Protein AF-A0A6P0PFB3-F1 (afdb_monomer_lite)

Radius of gyration: 18.63 Å; chains: 1; bounding box: 61×50×38 Å

Sequence (249 aa):
MTDSFIELNGMSADCFQLISQGGCFFIGASVTAQKNGWTDKLVELISEKLKSSFAVGKKAMGGVGLTFGVTNWPNIDLPVGGVVFIEFSSGDLNLGLTPLDRLETLLESLIIDILSQKNFPIIVHNWRSDFRNEKGDIVRNIYNAVASKFHVPIIRNDIFVESEIAQDANIDKTWFRDICHTTSEGAFAYAKHIFDAMCVISSQKNTGVINVKKADKILGEVEPLFHLDKYFNFDNYVSNTYTYPNTGQ

Foldseek 3Di:
DLVVQKDQLPAFALQLVLCQQFNEEEEEEDQQVDDLFLLVLLLVVSCVVNVDDGDYYYHYYYLAALVSVLVCVVVDPTGARHEYEYYRLVNVLPPPRDPLVCLLVSLLNNVLVCVVSVYAYEYEYFAFQVCPDCNSVSNVVSVVVSCSVVSHMYGHNRVVQVVVCVVPVCCCVQQDPDGGHGDSVVRNVSSVSVNVNSVVSSVCCVPDPPPSVVSVVVVVVPDPPPPPVVVDPVVPPDDPPDDDPPPDD

pLDDT: mean 80.13, std 22.6, range [29.67, 98.56]

Structure (mmCIF, N/CA/C/O backbone):
data_AF-A0A6P0PFB3-F1
#
_entry.id   AF-A0A6P0PFB3-F1
#
loop_
_atom_site.group_PDB
_atom_site.id
_atom_site.type_symbol
_atom_site.label_atom_id
_atom_site.label_alt_id
_atom_site.label_comp_id
_atom_site.label_asym_id
_atom_site.label_entity_id
_atom_site.label_seq_id
_atom_site.pdbx_PDB_ins_code
_atom_site.Cartn_x
_atom_site.Cartn_y
_atom_site.Cartn_z
_atom_site.occupancy
_atom_site.B_iso_or_equiv
_atom_site.auth_seq_id
_atom_site.auth_comp_id
_atom_site.auth_asym_id
_atom_site.auth_atom_id
_atom_site.pdbx_PDB_model_num
ATOM 1 N N . MET A 1 1 ? -9.198 13.919 -10.590 1.00 42.94 1 MET A N 1
ATOM 2 C CA . MET A 1 1 ? -8.782 12.666 -11.261 1.00 42.94 1 MET A CA 1
ATOM 3 C C . MET A 1 1 ? -8.098 11.740 -10.251 1.00 42.94 1 MET A C 1
ATOM 5 O O . MET A 1 1 ? -6.978 11.320 -10.473 1.00 42.94 1 MET A O 1
ATOM 9 N N . THR A 1 2 ? -8.738 11.446 -9.117 1.00 45.06 2 THR A N 1
ATOM 10 C CA . THR A 1 2 ? -8.158 10.623 -8.030 1.00 45.06 2 THR A CA 1
ATOM 11 C C . THR A 1 2 ? -8.738 9.209 -7.975 1.00 45.06 2 THR A C 1
ATOM 13 O O . THR A 1 2 ? -8.170 8.340 -7.326 1.00 45.06 2 THR A O 1
ATOM 16 N N . ASP A 1 3 ? -9.844 8.962 -8.679 1.00 45.62 3 ASP A N 1
ATOM 17 C CA . ASP A 1 3 ? -10.627 7.733 -8.518 1.00 45.62 3 ASP A CA 1
ATOM 18 C C . ASP A 1 3 ? -10.018 6.520 -9.248 1.00 45.62 3 ASP A C 1
ATOM 20 O O . ASP A 1 3 ? -10.390 5.389 -8.965 1.00 45.62 3 ASP A O 1
ATOM 24 N N . SER A 1 4 ? -9.053 6.722 -10.155 1.00 57.59 4 SER A N 1
ATOM 25 C CA . SER A 1 4 ? -8.419 5.644 -10.935 1.00 57.59 4 SER A CA 1
ATOM 26 C C . SER A 1 4 ? -7.305 4.886 -10.204 1.00 57.59 4 SER A C 1
ATOM 28 O O . SER A 1 4 ? -6.792 3.910 -10.743 1.00 57.59 4 SER A O 1
ATOM 30 N N . PHE A 1 5 ? -6.903 5.326 -9.009 1.00 69.50 5 PHE A N 1
ATOM 31 C CA . PHE A 1 5 ? -5.775 4.746 -8.262 1.00 69.50 5 PHE A CA 1
ATOM 32 C C . PHE A 1 5 ? -6.205 3.997 -6.993 1.00 69.50 5 PHE A C 1
ATOM 34 O O . PHE A 1 5 ? -5.363 3.562 -6.201 1.00 69.50 5 PHE A O 1
ATOM 41 N N . ILE A 1 6 ? -7.517 3.865 -6.785 1.00 67.12 6 ILE A N 1
ATOM 42 C CA . ILE A 1 6 ? -8.113 3.247 -5.604 1.00 67.12 6 ILE A CA 1
ATOM 43 C C . ILE A 1 6 ? -9.161 2.246 -6.073 1.00 67.12 6 ILE A C 1
ATOM 45 O O . ILE A 1 6 ? -10.140 2.616 -6.716 1.00 67.12 6 ILE A O 1
ATOM 49 N N . GLU A 1 7 ? -8.991 0.983 -5.704 1.00 71.12 7 GLU A N 1
ATOM 50 C CA . GLU A 1 7 ? -9.987 -0.052 -5.974 1.00 71.12 7 GLU A CA 1
ATOM 51 C C . GLU A 1 7 ? -10.817 -0.258 -4.707 1.00 71.12 7 GLU A C 1
ATOM 53 O O . GLU A 1 7 ? -10.411 -0.936 -3.761 1.00 71.12 7 GLU A O 1
ATOM 58 N N . LEU A 1 8 ? -11.982 0.391 -4.660 1.00 66.25 8 LEU A N 1
ATOM 59 C CA . LEU A 1 8 ? -12.941 0.267 -3.566 1.00 66.25 8 LEU A CA 1
ATOM 60 C C . LEU A 1 8 ? -13.736 -1.029 -3.748 1.00 66.25 8 LEU A C 1
ATOM 62 O O . LEU A 1 8 ? -14.853 -1.018 -4.256 1.00 66.25 8 LEU A O 1
ATOM 66 N N . ASN A 1 9 ? -13.174 -2.161 -3.330 1.00 65.44 9 ASN A N 1
ATOM 67 C CA . ASN A 1 9 ? -13.798 -3.478 -3.499 1.00 65.44 9 ASN A CA 1
ATOM 68 C C . ASN A 1 9 ? -15.077 -3.700 -2.658 1.00 65.44 9 ASN A C 1
ATOM 70 O O . ASN A 1 9 ? -15.531 -4.829 -2.543 1.00 65.44 9 ASN A O 1
ATOM 74 N N . GLY A 1 10 ? -15.706 -2.661 -2.097 1.00 56.62 10 GLY A N 1
ATOM 75 C CA . GLY A 1 10 ? -17.008 -2.728 -1.418 1.00 56.62 10 GLY A CA 1
ATOM 76 C C . GLY A 1 10 ? -16.967 -2.617 0.110 1.00 56.62 10 GLY A C 1
ATOM 77 O O . GLY A 1 10 ? -18.017 -2.423 0.722 1.00 56.62 10 GLY A O 1
ATOM 78 N N . MET A 1 11 ? -15.791 -2.690 0.742 1.00 66.94 11 MET A N 1
ATOM 79 C CA . MET A 1 11 ? -15.609 -2.388 2.166 1.00 66.94 11 MET A CA 1
ATOM 80 C C . MET A 1 11 ? -15.124 -0.938 2.329 1.00 66.94 11 MET A C 1
ATOM 82 O O . MET A 1 11 ? -14.125 -0.540 1.734 1.00 66.94 11 MET A O 1
ATOM 86 N N . SER A 1 12 ? -15.817 -0.136 3.141 1.00 67.25 12 SER A N 1
ATOM 87 C CA . SER A 1 12 ? -15.493 1.285 3.350 1.00 67.25 12 SER A CA 1
ATOM 88 C C . SER A 1 12 ? -15.587 1.675 4.821 1.00 67.25 12 SER A C 1
ATOM 90 O O . SER A 1 12 ? -16.686 1.860 5.345 1.00 67.25 12 SER A O 1
ATOM 92 N N . ALA A 1 13 ? -14.461 1.799 5.514 1.00 78.56 13 ALA A N 1
ATOM 93 C CA . ALA A 1 13 ? -14.439 2.234 6.905 1.00 78.56 13 ALA A CA 1
ATOM 94 C C . ALA A 1 13 ? -13.982 3.688 7.024 1.00 78.56 13 ALA A C 1
ATOM 96 O O . ALA A 1 13 ? -13.258 4.195 6.173 1.00 78.56 13 ALA A O 1
ATOM 97 N N . ASP A 1 14 ? -14.374 4.349 8.116 1.00 87.56 14 ASP A N 1
ATOM 98 C CA . ASP A 1 14 ? -13.719 5.599 8.499 1.00 87.56 14 ASP A CA 1
ATOM 99 C C . ASP A 1 14 ? -12.339 5.243 9.053 1.00 87.56 14 ASP A C 1
ATOM 101 O O . ASP A 1 14 ? -12.198 4.889 10.228 1.00 87.56 14 ASP A O 1
ATOM 105 N N . CYS A 1 15 ? -11.337 5.273 8.175 1.00 91.38 15 CYS A N 1
ATOM 106 C CA . CYS A 1 15 ? -9.974 4.881 8.503 1.00 91.38 15 CYS A CA 1
ATOM 107 C C . CYS A 1 15 ? -9.436 5.701 9.677 1.00 91.38 15 CYS A C 1
ATOM 109 O O . CYS A 1 15 ? -8.728 5.171 10.524 1.00 91.38 15 CYS A O 1
ATOM 111 N 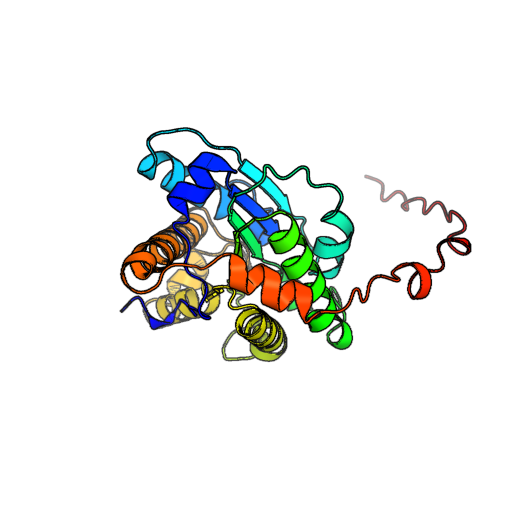N . PHE A 1 16 ? -9.787 6.985 9.756 1.00 93.56 16 PHE A N 1
ATOM 112 C CA . PHE A 1 16 ? -9.287 7.884 10.792 1.00 93.56 16 PHE A CA 1
ATOM 113 C C . PHE A 1 16 ? -9.931 7.599 12.147 1.00 93.56 16 PHE A C 1
ATOM 115 O O . PHE A 1 16 ? -9.235 7.605 13.163 1.00 93.56 16 PHE A O 1
ATOM 122 N N . GLN A 1 17 ? -11.226 7.270 12.164 1.00 91.81 17 GLN A N 1
ATOM 123 C CA . GLN A 1 17 ? -11.892 6.788 13.372 1.00 91.81 17 GLN A CA 1
ATOM 124 C C . GLN A 1 17 ? -11.263 5.479 13.865 1.00 91.81 17 GLN A C 1
ATOM 126 O O . GLN A 1 17 ? -10.922 5.387 15.043 1.00 91.81 17 GLN A O 1
ATOM 131 N N . LEU A 1 18 ? -11.062 4.497 12.983 1.00 92.00 18 LEU A N 1
ATOM 132 C CA . LEU A 1 18 ? -10.426 3.225 13.347 1.00 92.00 18 LEU A CA 1
ATOM 133 C C . LEU A 1 18 ? -9.004 3.438 13.875 1.00 92.00 18 LEU A C 1
ATOM 135 O O . LEU A 1 18 ? -8.651 2.935 14.937 1.00 92.00 18 LEU A O 1
ATOM 139 N N . ILE A 1 19 ? -8.202 4.266 13.204 1.00 93.81 19 ILE A N 1
ATOM 140 C CA . ILE A 1 19 ? -6.837 4.567 13.652 1.00 93.81 19 ILE A CA 1
ATOM 141 C C . ILE A 1 19 ? -6.829 5.249 15.021 1.00 93.81 19 ILE A C 1
ATOM 143 O O . ILE A 1 19 ? -5.991 4.919 15.857 1.00 93.81 19 ILE A O 1
ATOM 147 N N . SER A 1 20 ? -7.773 6.153 15.293 1.00 90.94 20 SER A N 1
ATOM 148 C CA . SER A 1 20 ? -7.881 6.786 16.614 1.00 90.94 20 SER A CA 1
ATOM 149 C C . SER A 1 20 ? -8.212 5.797 17.742 1.00 90.94 20 SER A C 1
ATOM 151 O O . SER A 1 20 ? -7.879 6.060 18.894 1.00 90.94 20 SER A O 1
ATOM 153 N N . GLN A 1 21 ? -8.848 4.664 17.420 1.00 89.06 21 GLN A N 1
ATOM 154 C CA . GLN A 1 21 ? -9.304 3.662 18.386 1.00 89.06 21 GLN A CA 1
ATOM 155 C C . GLN A 1 21 ? -8.298 2.520 18.554 1.00 89.06 21 GLN A C 1
ATOM 157 O O . GLN A 1 21 ? -7.909 2.209 19.678 1.00 89.06 21 GLN A O 1
ATOM 162 N N . GLY A 1 22 ? -7.891 1.899 17.446 1.00 88.81 22 GLY A N 1
ATOM 163 C CA . GLY A 1 22 ? -7.031 0.716 17.439 1.00 88.81 22 GLY A CA 1
ATOM 164 C C . GLY A 1 22 ? -5.611 0.962 16.935 1.00 88.81 22 GLY A C 1
ATOM 165 O O . GLY A 1 22 ? -4.732 0.153 17.200 1.00 88.81 22 GLY A O 1
ATOM 166 N N . GLY A 1 23 ? -5.344 2.081 16.258 1.00 93.94 23 GLY A N 1
ATOM 167 C CA . GLY A 1 23 ? -4.023 2.406 15.714 1.00 93.94 23 GLY A CA 1
ATOM 168 C C . GLY A 1 23 ? -3.838 2.088 14.228 1.00 93.94 23 GLY A C 1
ATOM 169 O O . GLY A 1 23 ? -4.775 1.736 13.508 1.00 93.94 23 GLY A O 1
ATOM 170 N N . CYS A 1 24 ? -2.602 2.265 13.767 1.00 95.44 24 CYS A N 1
ATOM 171 C CA . CYS A 1 24 ? -2.177 2.135 12.377 1.00 95.44 24 CYS A CA 1
ATOM 172 C C . CYS A 1 24 ? -0.989 1.173 12.276 1.00 95.44 24 CYS A C 1
ATOM 174 O O . CYS A 1 24 ? 0.062 1.399 12.886 1.00 95.44 24 CYS A O 1
ATOM 176 N N . PHE A 1 25 ? -1.150 0.104 11.502 1.00 95.25 25 PHE A N 1
ATOM 177 C CA . PHE A 1 25 ? -0.190 -0.991 11.440 1.00 95.25 25 PHE A CA 1
ATOM 178 C C . PHE A 1 25 ? 0.280 -1.243 10.022 1.00 95.25 25 PHE A C 1
ATOM 180 O O . PHE A 1 25 ? -0.506 -1.215 9.082 1.00 95.25 25 PHE A O 1
ATOM 187 N N . PHE A 1 26 ? 1.567 -1.527 9.880 1.00 95.62 26 PHE A N 1
ATOM 188 C CA . PHE A 1 26 ? 2.210 -1.760 8.596 1.00 95.62 26 PHE A CA 1
ATOM 189 C C . PHE A 1 26 ? 2.858 -3.134 8.588 1.00 95.62 26 PHE A C 1
ATOM 191 O O . PHE A 1 26 ? 3.712 -3.418 9.435 1.00 95.62 26 PHE A O 1
ATOM 198 N N . ILE A 1 27 ? 2.501 -3.957 7.610 1.00 95.31 27 ILE A N 1
ATOM 199 C CA . ILE A 1 27 ? 3.181 -5.215 7.314 1.00 95.31 27 ILE A CA 1
ATOM 200 C C . ILE A 1 27 ? 3.664 -5.192 5.869 1.00 95.31 27 ILE A C 1
ATOM 202 O O . ILE A 1 27 ? 2.910 -4.838 4.963 1.00 95.31 27 ILE A O 1
ATOM 206 N N . GLY A 1 28 ? 4.932 -5.525 5.643 1.00 95.75 28 GLY A N 1
ATOM 207 C CA . GLY A 1 28 ? 5.450 -5.464 4.283 1.00 95.75 28 GLY A CA 1
ATOM 208 C C . GLY A 1 28 ? 6.923 -5.783 4.085 1.00 95.75 28 GLY A C 1
ATOM 209 O O . GLY A 1 28 ? 7.619 -6.249 4.989 1.00 95.75 28 GLY A O 1
ATOM 210 N N . ALA A 1 29 ? 7.386 -5.523 2.867 1.00 94.81 29 ALA A N 1
ATOM 211 C CA . ALA A 1 29 ? 8.753 -5.774 2.424 1.00 94.81 29 ALA A CA 1
ATOM 212 C C . ALA A 1 29 ? 9.690 -4.571 2.690 1.00 94.81 29 ALA A C 1
ATOM 214 O O . ALA A 1 29 ? 9.467 -3.755 3.591 1.00 94.81 29 ALA A O 1
ATOM 215 N N . SER A 1 30 ? 10.768 -4.448 1.909 1.00 94.50 30 SER A N 1
ATOM 216 C CA . SER A 1 30 ? 11.846 -3.475 2.134 1.00 94.50 30 SER A CA 1
ATOM 217 C C . SER A 1 30 ? 11.395 -2.013 2.047 1.00 94.50 30 SER A C 1
ATOM 219 O O . SER A 1 30 ? 11.843 -1.192 2.848 1.00 94.50 30 SER A O 1
ATOM 221 N N . VAL A 1 31 ? 10.488 -1.687 1.121 1.00 95.94 31 VAL A N 1
ATOM 222 C CA . VAL A 1 31 ? 9.962 -0.323 0.936 1.00 95.94 31 VAL A CA 1
ATOM 223 C C . VAL A 1 31 ? 9.148 0.110 2.157 1.00 95.94 31 VAL A C 1
ATOM 225 O O . VAL A 1 31 ? 9.259 1.246 2.614 1.00 95.94 31 VAL A O 1
ATOM 228 N N . THR A 1 32 ? 8.391 -0.814 2.746 1.00 97.00 32 THR A N 1
ATOM 229 C CA . THR A 1 32 ? 7.671 -0.600 4.009 1.00 97.00 32 THR A CA 1
ATOM 230 C C . THR A 1 32 ? 8.621 -0.542 5.210 1.00 97.00 32 THR A C 1
ATOM 232 O O . THR A 1 32 ? 8.430 0.267 6.114 1.00 97.00 32 THR A O 1
ATOM 235 N N . ALA A 1 33 ? 9.689 -1.346 5.224 1.00 96.00 33 ALA A N 1
ATOM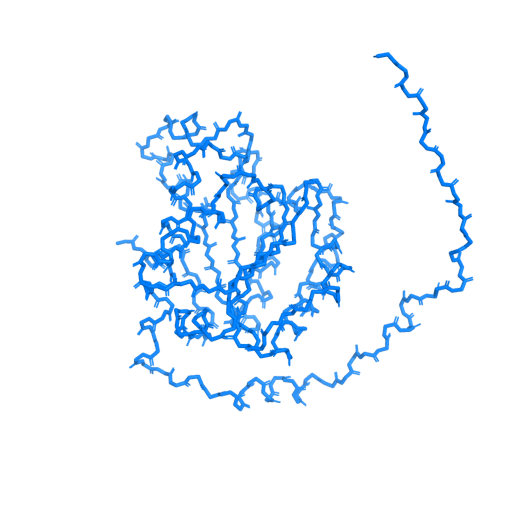 236 C CA . ALA A 1 33 ? 10.690 -1.358 6.297 1.00 96.00 33 ALA A CA 1
ATOM 237 C C . ALA A 1 33 ? 11.586 -0.107 6.330 1.00 96.00 33 ALA A C 1
ATOM 239 O O . ALA A 1 33 ? 12.269 0.143 7.327 1.00 96.00 33 ALA A O 1
ATOM 240 N N . GLN A 1 34 ? 11.609 0.674 5.249 1.00 96.06 34 GLN A N 1
ATOM 241 C CA . GLN A 1 34 ? 12.507 1.806 5.087 1.00 96.06 34 GLN A CA 1
ATOM 242 C C . GLN A 1 34 ? 12.351 2.841 6.214 1.00 96.06 34 GLN A C 1
ATOM 244 O O . GLN A 1 34 ? 11.263 3.348 6.490 1.00 96.06 34 GLN A O 1
ATOM 249 N N . LYS A 1 35 ? 13.476 3.201 6.844 1.00 94.38 35 LYS A N 1
ATOM 250 C CA . LYS A 1 35 ? 13.547 4.322 7.789 1.00 94.38 35 LYS A CA 1
ATOM 251 C C . LYS A 1 35 ? 13.333 5.640 7.049 1.00 94.38 35 LYS A C 1
ATOM 253 O O . LYS A 1 35 ? 13.962 5.861 6.014 1.00 94.38 35 LYS A O 1
ATOM 258 N N . ASN A 1 36 ? 12.505 6.520 7.607 1.00 94.50 36 ASN A N 1
ATOM 259 C CA . ASN A 1 36 ? 12.049 7.754 6.965 1.00 94.50 36 ASN A CA 1
ATOM 260 C C . ASN A 1 36 ? 11.373 7.480 5.606 1.00 94.50 36 ASN A C 1
ATOM 262 O O . ASN A 1 36 ? 11.475 8.286 4.683 1.00 94.50 36 ASN A O 1
ATOM 266 N N . GLY A 1 37 ? 10.748 6.306 5.469 1.00 97.50 37 GLY A N 1
ATOM 267 C CA . GLY A 1 37 ? 9.984 5.907 4.291 1.00 97.50 37 GLY A CA 1
ATOM 268 C C . GLY A 1 37 ? 8.547 6.426 4.326 1.00 97.50 37 GLY A C 1
ATOM 269 O O . GLY A 1 37 ? 8.160 7.210 5.197 1.00 97.50 37 GLY A O 1
ATOM 270 N N . TRP A 1 38 ? 7.733 5.953 3.383 1.00 98.25 38 TRP A N 1
ATOM 271 C CA . TRP A 1 38 ? 6.338 6.379 3.244 1.00 98.25 38 TRP A CA 1
ATOM 272 C C . TRP A 1 38 ? 5.497 6.103 4.498 1.00 98.25 38 TRP A C 1
ATOM 274 O O . TRP A 1 38 ? 4.618 6.895 4.815 1.00 98.25 38 TRP A O 1
ATOM 284 N N . THR A 1 39 ? 5.778 5.030 5.251 1.00 98.06 39 THR A N 1
ATOM 285 C CA . THR A 1 39 ? 5.040 4.713 6.487 1.00 98.06 39 THR A CA 1
ATOM 286 C C . THR A 1 39 ? 5.185 5.821 7.521 1.00 98.06 39 THR A C 1
ATOM 288 O O . THR A 1 39 ? 4.216 6.210 8.164 1.00 98.06 39 THR A O 1
ATOM 291 N N . ASP A 1 40 ? 6.399 6.357 7.656 1.00 97.94 40 ASP A N 1
ATOM 292 C CA . ASP A 1 40 ? 6.720 7.365 8.662 1.00 97.94 40 ASP A CA 1
ATOM 293 C C . ASP A 1 40 ? 6.079 8.707 8.260 1.00 97.94 40 ASP A C 1
ATOM 295 O O . ASP A 1 40 ? 5.453 9.376 9.079 1.00 97.94 40 ASP A O 1
ATOM 299 N N . LYS A 1 41 ? 6.118 9.039 6.961 1.00 98.44 41 LYS A N 1
ATOM 300 C CA . LYS A 1 41 ? 5.432 10.213 6.394 1.00 98.44 41 LYS A CA 1
ATOM 301 C C . LYS A 1 41 ? 3.914 10.119 6.464 1.00 98.44 41 LYS A C 1
ATOM 303 O O . LYS A 1 41 ? 3.250 11.119 6.722 1.00 98.44 41 LYS A O 1
ATOM 308 N N . LEU A 1 42 ? 3.354 8.928 6.296 1.00 98.56 42 LEU A N 1
ATOM 309 C CA . LEU A 1 42 ? 1.919 8.720 6.431 1.00 98.56 42 LEU A CA 1
ATOM 310 C C . LEU A 1 42 ? 1.471 8.911 7.882 1.00 98.56 42 LEU A C 1
ATOM 312 O O . LEU A 1 42 ? 0.455 9.558 8.124 1.00 98.56 42 LEU A O 1
ATOM 316 N N . VAL A 1 43 ? 2.243 8.405 8.848 1.00 98.12 43 VAL A N 1
ATOM 317 C CA . VAL A 1 43 ? 1.979 8.628 10.277 1.00 98.12 43 VAL A CA 1
ATOM 318 C C . VAL A 1 43 ? 1.993 10.120 10.610 1.00 98.12 43 VAL A C 1
ATOM 320 O O . VAL A 1 43 ? 1.062 10.581 11.265 1.00 98.12 43 VAL A O 1
ATOM 323 N N . GLU A 1 44 ? 2.974 10.883 10.109 1.00 97.88 44 GLU A N 1
ATOM 324 C CA . GLU A 1 44 ? 3.026 12.349 10.268 1.00 97.88 44 GLU A CA 1
ATOM 325 C C . GLU A 1 44 ? 1.724 13.014 9.771 1.00 97.88 44 GLU A C 1
ATOM 327 O O . GLU A 1 44 ? 1.082 13.754 10.522 1.00 97.88 44 GLU A O 1
ATOM 332 N N . LEU A 1 45 ? 1.281 12.689 8.548 1.00 98.19 45 LEU A N 1
ATOM 333 C CA . LEU A 1 45 ? 0.053 13.235 7.949 1.00 98.19 45 LEU A CA 1
ATOM 334 C C . LEU A 1 45 ? -1.213 12.862 8.739 1.00 98.19 45 LEU A C 1
ATOM 336 O O . LEU A 1 45 ? -2.103 13.694 8.942 1.00 98.19 45 LEU A O 1
ATOM 340 N N . ILE A 1 46 ? -1.313 11.616 9.209 1.00 97.56 46 ILE A N 1
ATOM 341 C CA . ILE A 1 46 ? -2.460 11.156 10.003 1.00 97.56 46 ILE A CA 1
ATOM 342 C C . ILE A 1 46 ? -2.481 11.850 11.366 1.00 97.56 46 ILE A C 1
ATOM 344 O O . ILE A 1 46 ? -3.539 12.319 11.788 1.00 97.56 46 ILE A O 1
ATOM 348 N N . SER A 1 47 ? -1.336 11.962 12.045 1.00 96.81 47 SER A N 1
ATOM 349 C CA . SER A 1 47 ? -1.233 12.655 13.335 1.00 96.81 47 SER A CA 1
ATOM 350 C C . SER A 1 47 ? -1.618 14.123 13.205 1.00 96.81 47 SER A C 1
ATOM 352 O O . SER A 1 47 ? -2.358 14.644 14.042 1.00 96.81 47 SER A O 1
ATOM 354 N N . GLU A 1 48 ? -1.190 14.785 12.130 1.00 97.31 48 GLU A N 1
ATOM 355 C CA . GLU A 1 48 ? -1.591 16.161 11.852 1.00 97.31 48 GLU A CA 1
ATOM 356 C C . GLU A 1 48 ? -3.104 16.284 11.634 1.00 97.31 48 GLU A C 1
ATOM 358 O O . GLU A 1 48 ? -3.710 17.238 12.132 1.00 97.31 48 GLU A O 1
ATOM 363 N N . LYS A 1 49 ? -3.727 15.334 10.928 1.00 96.06 49 LYS A N 1
ATOM 364 C CA . LYS A 1 49 ? -5.178 15.328 10.700 1.00 96.06 49 LYS A CA 1
ATOM 365 C C . LYS A 1 49 ? -5.965 15.086 11.988 1.00 96.06 49 LYS A C 1
ATOM 367 O O . LYS A 1 49 ? -6.941 15.787 12.238 1.00 96.06 49 LYS A O 1
ATOM 372 N N . LEU A 1 50 ? -5.556 14.100 12.785 1.00 94.56 50 LEU A N 1
ATOM 373 C CA . LEU A 1 50 ? -6.243 13.707 14.019 1.00 94.56 50 LEU A CA 1
ATOM 374 C C . LEU A 1 50 ? -6.012 14.691 15.170 1.00 94.56 50 LEU A C 1
ATOM 376 O O . LEU A 1 50 ? -6.795 14.712 16.116 1.00 94.56 50 LEU A O 1
ATOM 380 N N . LYS A 1 51 ? -4.944 15.500 15.103 1.00 96.00 51 LYS A N 1
ATOM 381 C CA . LYS A 1 51 ? -4.477 16.353 16.211 1.00 96.00 51 LYS A CA 1
ATOM 382 C C . LYS A 1 51 ? -4.236 15.549 17.500 1.00 96.00 51 LYS A C 1
ATOM 384 O O . LYS A 1 51 ? -4.358 16.081 18.601 1.00 96.00 51 LYS A O 1
ATOM 389 N N . SER A 1 52 ? -3.874 14.273 17.361 1.00 90.94 52 SER A N 1
ATOM 390 C CA . SER A 1 52 ? -3.597 13.351 18.462 1.00 90.94 52 SER A CA 1
ATOM 391 C C . SER A 1 52 ? -2.523 12.331 18.078 1.00 90.94 52 SER A C 1
ATOM 393 O O . SER A 1 52 ? -2.263 12.078 16.897 1.00 90.94 52 SER A O 1
ATOM 395 N N . SER A 1 53 ? -1.911 11.716 19.089 1.00 92.25 53 SER A N 1
ATOM 396 C CA . SER A 1 53 ? -1.150 10.481 18.906 1.00 92.25 53 SER A CA 1
ATOM 397 C C . SER A 1 53 ? -2.096 9.282 18.767 1.00 92.25 53 SER A C 1
ATOM 399 O O . SER A 1 53 ? -3.261 9.336 19.168 1.00 92.25 53 SER A O 1
ATOM 401 N N . PHE A 1 54 ? -1.590 8.204 18.176 1.00 93.31 54 PHE A N 1
ATOM 402 C CA . PHE A 1 54 ? -2.260 6.911 18.046 1.00 93.31 54 PHE A CA 1
ATOM 403 C C . PHE A 1 54 ? -1.209 5.798 18.073 1.00 93.31 54 PHE A C 1
ATOM 405 O O . PHE A 1 54 ? -0.015 6.059 17.901 1.00 93.31 54 PHE A O 1
ATOM 412 N N . ALA A 1 55 ? -1.637 4.559 18.319 1.00 93.44 55 ALA A N 1
ATOM 413 C CA . ALA A 1 55 ? -0.732 3.417 18.307 1.00 93.44 55 ALA A CA 1
ATOM 414 C C . ALA A 1 55 ? -0.212 3.168 16.885 1.00 93.44 55 ALA A C 1
ATOM 416 O O . ALA A 1 55 ? -0.991 3.123 15.934 1.00 93.44 55 ALA A O 1
ATOM 417 N N . VAL A 1 56 ? 1.100 2.995 16.744 1.00 93.75 56 VAL A N 1
ATOM 418 C CA . VAL A 1 56 ? 1.747 2.680 15.468 1.00 93.75 56 VAL A CA 1
ATOM 419 C C . VAL A 1 56 ? 2.537 1.396 15.630 1.00 93.75 56 VAL A C 1
ATOM 421 O O . VAL A 1 56 ? 3.358 1.288 16.540 1.00 93.75 56 VAL A O 1
ATOM 424 N N . GLY A 1 57 ? 2.330 0.438 14.731 1.00 91.50 57 GLY A N 1
ATOM 425 C CA . GLY A 1 57 ? 3.150 -0.768 14.661 1.00 91.50 57 GLY A CA 1
ATOM 426 C C . GLY A 1 57 ? 3.666 -1.012 13.251 1.00 91.50 57 GLY A C 1
ATOM 427 O O . GLY A 1 57 ? 2.981 -0.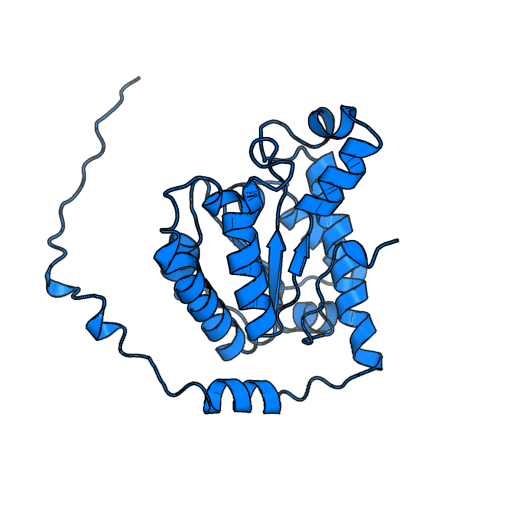765 12.264 1.00 91.50 57 GLY A O 1
ATOM 428 N N . LYS A 1 58 ? 4.901 -1.498 13.146 1.00 92.38 58 LYS A N 1
ATOM 429 C CA . LYS A 1 58 ? 5.542 -1.803 11.866 1.00 92.38 58 LYS A CA 1
ATOM 430 C C . LYS A 1 58 ? 6.258 -3.143 11.957 1.00 92.38 58 LYS A C 1
ATOM 432 O O . LYS A 1 58 ? 7.134 -3.322 12.801 1.00 92.38 58 LYS A O 1
ATOM 437 N N . LYS A 1 59 ? 5.880 -4.080 11.091 1.00 91.81 59 LYS A N 1
ATOM 438 C CA . LYS A 1 59 ? 6.474 -5.415 10.957 1.00 91.81 59 LYS A CA 1
ATOM 439 C C . LYS A 1 59 ? 6.827 -5.634 9.495 1.00 91.81 59 LYS A C 1
ATOM 441 O O . LYS A 1 59 ? 6.065 -6.198 8.718 1.00 91.81 59 LYS A O 1
ATOM 446 N N . ALA A 1 60 ? 7.991 -5.123 9.128 1.00 93.44 60 ALA A N 1
ATOM 447 C CA . ALA A 1 60 ? 8.481 -5.179 7.767 1.00 93.44 60 ALA A CA 1
ATOM 448 C C . ALA A 1 60 ? 9.975 -5.492 7.746 1.00 93.44 60 ALA A C 1
ATOM 450 O O . ALA A 1 60 ? 10.711 -5.092 8.651 1.00 93.44 60 ALA A O 1
ATOM 451 N N . MET A 1 61 ? 10.414 -6.212 6.718 1.00 93.06 61 MET A N 1
ATOM 452 C CA . MET A 1 61 ? 11.804 -6.633 6.553 1.00 93.06 61 MET A CA 1
ATOM 453 C C . MET A 1 61 ? 12.224 -6.521 5.087 1.00 93.06 61 MET A C 1
ATOM 455 O O . MET A 1 61 ? 11.404 -6.622 4.181 1.00 93.06 61 MET A O 1
ATOM 459 N N . GLY A 1 62 ? 13.510 -6.273 4.841 1.00 92.19 62 GLY A N 1
ATOM 460 C CA . GLY A 1 62 ? 14.039 -6.248 3.482 1.00 92.19 62 GLY A CA 1
ATOM 461 C C . GLY A 1 62 ? 14.210 -7.645 2.887 1.00 92.19 62 GLY A C 1
ATOM 462 O O . GLY A 1 62 ? 14.572 -8.570 3.604 1.00 92.19 62 GLY A O 1
ATOM 463 N N . GLY A 1 63 ? 13.981 -7.786 1.577 1.00 89.31 63 GLY A N 1
ATOM 464 C CA . GLY A 1 63 ? 14.222 -9.046 0.861 1.00 89.31 63 GLY A CA 1
ATOM 465 C C . GLY A 1 63 ? 13.232 -10.168 1.186 1.00 89.31 63 GLY A C 1
ATOM 466 O O . GLY A 1 63 ? 13.585 -11.335 1.063 1.00 89.31 63 GLY A O 1
ATOM 467 N N . VAL A 1 64 ? 12.011 -9.827 1.607 1.00 93.12 64 VAL A N 1
ATOM 468 C CA . VAL A 1 64 ? 10.964 -10.799 1.951 1.00 93.12 64 VAL A CA 1
ATOM 469 C C . VAL A 1 64 ? 9.708 -10.608 1.104 1.00 93.12 64 VAL A C 1
ATOM 471 O O . VAL A 1 64 ? 9.458 -9.520 0.583 1.00 93.12 64 VAL A O 1
ATOM 474 N N . GLY A 1 65 ? 8.927 -11.680 0.993 1.00 94.19 65 GLY A N 1
ATOM 475 C CA . GLY A 1 65 ? 7.610 -11.711 0.362 1.00 94.19 65 GLY A CA 1
ATOM 476 C C . GLY A 1 65 ? 6.493 -12.020 1.361 1.00 94.19 65 GLY A C 1
ATOM 477 O O . GLY A 1 65 ? 6.739 -12.127 2.567 1.00 94.19 65 GLY A O 1
ATOM 478 N N . LEU A 1 66 ? 5.271 -12.214 0.872 1.00 95.56 66 LEU A N 1
ATOM 479 C CA . LEU A 1 66 ? 4.095 -12.522 1.689 1.00 95.56 66 LEU A CA 1
ATOM 480 C C . LEU A 1 66 ? 4.260 -13.729 2.624 1.00 95.56 66 LEU A C 1
ATOM 482 O O . LEU A 1 66 ? 3.708 -13.715 3.723 1.00 95.56 66 LEU A O 1
ATOM 486 N N . THR A 1 67 ? 5.048 -14.738 2.238 1.00 93.44 67 THR A N 1
ATOM 487 C CA . THR A 1 67 ? 5.353 -15.891 3.111 1.00 93.44 67 THR A CA 1
ATOM 488 C C . THR A 1 67 ? 5.885 -15.432 4.473 1.00 93.44 67 THR A C 1
ATOM 490 O O . THR A 1 67 ? 5.436 -15.908 5.511 1.00 93.44 67 THR A O 1
ATOM 493 N N . PHE A 1 68 ? 6.783 -14.439 4.489 1.00 90.19 68 PHE A N 1
ATOM 494 C CA . PHE A 1 68 ? 7.275 -13.840 5.731 1.00 90.19 68 PHE A CA 1
ATOM 495 C C . PHE A 1 68 ? 6.154 -13.147 6.508 1.00 90.19 68 PHE A C 1
ATOM 497 O O . PHE A 1 68 ? 6.097 -13.276 7.731 1.00 90.19 68 PHE A O 1
ATOM 504 N N . GLY A 1 69 ? 5.275 -12.426 5.807 1.00 87.94 69 GLY A N 1
ATOM 505 C CA . GLY A 1 69 ? 4.124 -11.748 6.396 1.00 87.94 69 GLY A CA 1
ATOM 506 C C . GLY A 1 69 ? 3.238 -12.707 7.180 1.00 87.94 69 GLY A C 1
ATOM 507 O O . GLY A 1 69 ? 3.001 -12.474 8.361 1.00 87.94 69 GLY A O 1
ATOM 508 N N . VAL A 1 70 ? 2.835 -13.820 6.561 1.00 90.31 70 VAL A N 1
ATOM 509 C CA . VAL A 1 70 ? 1.989 -14.840 7.203 1.00 90.31 70 VAL A CA 1
ATOM 510 C C . VAL A 1 70 ? 2.700 -15.494 8.387 1.00 90.31 70 VAL A C 1
ATOM 512 O O . VAL A 1 70 ? 2.126 -15.582 9.467 1.00 90.31 70 VAL A O 1
ATOM 515 N N . THR A 1 71 ? 3.967 -15.893 8.244 1.00 87.56 71 THR A N 1
ATOM 516 C CA . THR A 1 71 ? 4.700 -16.565 9.334 1.00 87.56 71 THR A CA 1
ATOM 517 C C . THR A 1 71 ? 4.938 -15.658 10.545 1.00 87.56 71 THR A C 1
ATOM 519 O O . THR A 1 71 ? 5.012 -16.140 11.673 1.00 87.56 71 THR A O 1
ATOM 522 N N . ASN A 1 72 ? 5.066 -14.345 10.340 1.00 81.75 72 ASN A N 1
ATOM 523 C CA . ASN A 1 72 ? 5.341 -13.395 11.423 1.00 81.75 72 ASN A CA 1
ATOM 524 C C . ASN A 1 72 ? 4.085 -12.700 11.966 1.00 81.75 72 ASN A C 1
ATOM 526 O O . ASN A 1 72 ? 4.172 -12.051 13.011 1.00 81.75 72 ASN A O 1
ATOM 530 N N . TRP A 1 73 ? 2.940 -12.850 11.296 1.00 81.81 73 TRP A N 1
ATOM 531 C CA . TRP A 1 73 ? 1.665 -12.250 11.688 1.00 81.81 73 TRP A CA 1
ATOM 532 C C . TRP A 1 73 ? 1.178 -12.650 13.094 1.00 81.81 73 TRP A C 1
ATOM 534 O O . TRP A 1 73 ? 0.812 -11.749 13.850 1.00 81.81 73 TRP A O 1
ATOM 544 N N . PRO A 1 74 ? 1.238 -13.932 13.520 1.00 75.38 74 PRO A N 1
ATOM 545 C CA . PRO A 1 74 ? 0.742 -14.340 14.839 1.00 75.38 74 PRO A CA 1
ATOM 546 C C . PRO A 1 74 ? 1.462 -13.682 16.026 1.00 75.38 74 PRO A C 1
ATOM 548 O O . PRO A 1 74 ? 0.944 -13.683 17.135 1.00 75.38 74 PRO A O 1
ATOM 551 N N . ASN A 1 75 ? 2.649 -13.106 15.806 1.00 66.44 75 ASN A N 1
ATOM 552 C CA . ASN A 1 75 ? 3.465 -12.467 16.843 1.00 66.44 75 ASN A CA 1
ATOM 553 C C . ASN A 1 75 ? 3.218 -10.950 16.950 1.00 66.44 75 ASN A C 1
ATOM 555 O O . ASN A 1 75 ? 4.103 -10.198 17.384 1.00 66.44 75 ASN A O 1
ATOM 559 N N . ILE A 1 76 ? 2.069 -10.473 16.471 1.00 67.50 76 ILE A N 1
ATOM 560 C CA . ILE A 1 76 ? 1.707 -9.059 16.485 1.00 67.50 76 ILE A CA 1
ATOM 561 C C . ILE A 1 76 ? 0.513 -8.868 17.417 1.00 67.50 76 ILE A C 1
ATOM 563 O O . ILE A 1 76 ? -0.620 -9.166 17.055 1.00 67.50 76 ILE A O 1
ATOM 567 N N . ASP A 1 77 ? 0.774 -8.311 18.599 1.00 68.81 77 ASP A N 1
ATOM 568 C CA . ASP A 1 77 ? -0.279 -7.809 19.480 1.00 68.81 77 ASP A CA 1
ATOM 569 C C . ASP A 1 77 ? -0.894 -6.556 18.849 1.00 68.81 77 ASP A C 1
ATOM 571 O O . ASP A 1 77 ? -0.409 -5.433 19.031 1.00 68.81 77 ASP A O 1
ATOM 575 N N . LEU A 1 78 ? -1.941 -6.754 18.051 1.00 69.38 78 LEU A N 1
ATOM 576 C CA . LEU A 1 78 ? -2.726 -5.661 17.503 1.00 69.38 78 LEU A CA 1
ATOM 577 C C . LEU A 1 78 ? -3.857 -5.293 18.464 1.00 69.38 78 LEU A C 1
ATOM 579 O O . LEU A 1 78 ? -4.662 -6.153 18.828 1.00 69.38 78 LEU A O 1
ATOM 583 N N . PRO A 1 79 ? -3.981 -4.014 18.853 1.00 70.81 79 PRO A N 1
ATOM 584 C CA . PRO A 1 79 ? -5.212 -3.519 19.433 1.00 70.81 79 PRO A CA 1
ATOM 585 C C . PRO A 1 79 ? -6.360 -3.753 18.446 1.00 70.81 79 PRO A C 1
ATOM 587 O O . PRO A 1 79 ? -6.223 -3.561 17.238 1.00 70.81 79 PRO A O 1
ATOM 590 N N . VAL A 1 80 ? -7.502 -4.171 18.977 1.00 79.19 80 VAL A N 1
ATOM 591 C CA . VAL A 1 80 ? -8.714 -4.426 18.196 1.00 79.19 80 VAL A CA 1
ATOM 592 C C . VAL A 1 80 ? -9.221 -3.119 17.576 1.00 79.19 80 VAL A C 1
ATOM 594 O O . VAL A 1 80 ? -9.370 -2.121 18.282 1.00 79.19 80 VAL A O 1
ATOM 597 N N . GLY A 1 81 ? -9.567 -3.141 16.286 1.00 80.38 81 GLY A N 1
ATOM 598 C CA . GLY A 1 81 ? -10.264 -2.033 15.620 1.00 80.38 81 GLY A CA 1
ATOM 599 C C . GLY A 1 81 ? -9.366 -0.982 14.962 1.00 80.38 81 GLY A C 1
ATOM 600 O O . GLY A 1 81 ? -9.794 0.162 14.822 1.00 80.38 81 GLY A O 1
ATOM 601 N N . GLY A 1 82 ? -8.137 -1.335 14.580 1.00 91.81 82 GLY A N 1
ATOM 602 C CA . GLY A 1 82 ? -7.212 -0.471 13.839 1.00 91.81 82 GLY A CA 1
ATOM 603 C C . GLY A 1 82 ? -7.265 -0.656 12.318 1.00 91.81 82 GLY A C 1
ATOM 604 O O . GLY A 1 82 ? -8.089 -1.400 11.778 1.00 91.81 82 GLY A O 1
ATOM 605 N N . VAL A 1 83 ? -6.348 0.015 11.617 1.00 95.50 83 VAL A N 1
ATOM 606 C CA . VAL A 1 83 ? -6.109 -0.159 10.171 1.00 95.50 83 VAL A CA 1
ATOM 607 C C . VAL A 1 83 ? -4.779 -0.876 9.956 1.00 95.50 83 VAL A C 1
ATOM 609 O O . VAL A 1 83 ? -3.773 -0.5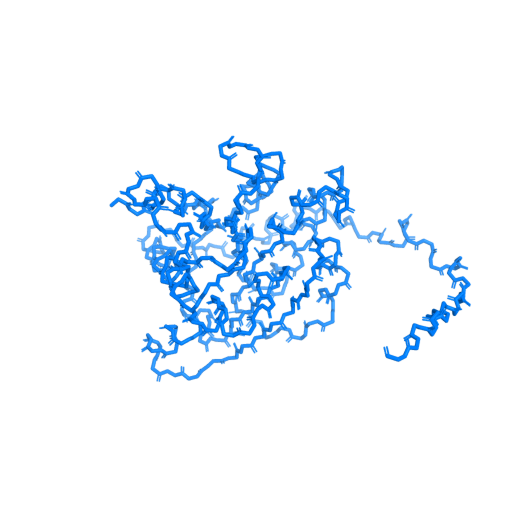04 10.560 1.00 95.50 83 VAL A O 1
ATOM 612 N N . VAL A 1 84 ? -4.766 -1.885 9.083 1.00 96.00 84 VAL A N 1
ATOM 613 C CA . VAL A 1 84 ? -3.578 -2.682 8.745 1.00 96.00 84 VAL A CA 1
ATOM 614 C C . VAL A 1 84 ? -3.262 -2.525 7.260 1.00 96.00 84 VAL A C 1
ATOM 616 O O . VAL A 1 84 ? -4.019 -2.975 6.406 1.00 96.00 84 VAL A O 1
ATOM 619 N N . PHE A 1 85 ? -2.126 -1.915 6.946 1.00 97.50 85 PHE A N 1
ATOM 620 C CA . PHE A 1 85 ? -1.601 -1.800 5.591 1.00 97.50 85 PHE A CA 1
ATOM 621 C C . PHE A 1 85 ? -0.744 -3.015 5.241 1.00 97.50 85 PHE A C 1
ATOM 623 O O . PHE A 1 85 ? 0.209 -3.326 5.958 1.00 97.50 85 PHE A O 1
ATOM 630 N N . ILE A 1 86 ? -1.064 -3.662 4.122 1.00 97.56 86 ILE A N 1
ATOM 631 C CA . ILE A 1 86 ? -0.392 -4.856 3.605 1.00 97.56 86 ILE A CA 1
ATOM 632 C C . ILE A 1 86 ? 0.366 -4.490 2.332 1.00 97.56 86 ILE A C 1
ATOM 634 O O . ILE A 1 86 ? -0.242 -4.133 1.323 1.00 97.56 86 ILE A O 1
ATOM 638 N N . GLU A 1 87 ? 1.689 -4.615 2.352 1.00 96.94 87 GLU A N 1
ATOM 639 C CA . GLU A 1 87 ? 2.544 -4.256 1.219 1.00 96.94 87 GLU A CA 1
ATOM 640 C C . GLU A 1 87 ? 3.663 -5.282 1.032 1.00 96.94 87 GLU A C 1
ATOM 642 O O . GLU A 1 87 ? 4.793 -5.112 1.483 1.00 96.94 87 GLU A O 1
ATOM 647 N N . PHE A 1 88 ? 3.339 -6.378 0.355 1.00 96.38 88 PHE A N 1
ATOM 648 C CA . PHE A 1 88 ? 4.328 -7.379 -0.057 1.00 96.38 88 PHE A CA 1
ATOM 649 C C . PHE A 1 88 ? 4.464 -7.491 -1.571 1.00 96.38 88 PHE A C 1
ATOM 651 O O . PHE A 1 88 ? 5.441 -8.060 -2.040 1.00 96.38 88 PHE A O 1
ATOM 658 N N . SER A 1 89 ? 3.560 -6.871 -2.337 1.00 91.19 89 SER A N 1
ATOM 659 C CA . SER A 1 89 ? 3.592 -6.935 -3.800 1.00 91.19 89 SER A CA 1
ATOM 660 C C . SER A 1 89 ? 4.925 -6.478 -4.390 1.00 91.19 89 SER A C 1
ATOM 662 O O . SER A 1 89 ? 5.417 -7.116 -5.311 1.00 91.19 89 SER A O 1
ATOM 664 N N . SER A 1 90 ? 5.573 -5.443 -3.838 1.00 89.06 90 SER A N 1
ATOM 665 C CA . SER A 1 90 ? 6.902 -5.040 -4.309 1.00 89.06 90 SER A CA 1
ATOM 666 C C . SER A 1 90 ? 7.967 -6.108 -4.036 1.00 89.06 90 SER A C 1
ATOM 668 O O . SER A 1 90 ? 8.863 -6.290 -4.858 1.00 89.06 90 SER A O 1
ATOM 670 N N . GLY A 1 91 ? 7.862 -6.845 -2.929 1.00 89.69 91 GLY A N 1
ATOM 671 C CA . GLY A 1 91 ? 8.725 -7.976 -2.596 1.00 89.69 91 GLY A CA 1
ATOM 672 C C . GLY A 1 91 ? 8.454 -9.192 -3.478 1.00 89.69 91 GLY A C 1
ATOM 673 O O . GLY A 1 91 ? 9.372 -9.685 -4.121 1.00 89.69 91 GLY A O 1
ATOM 674 N N . ASP A 1 92 ? 7.199 -9.628 -3.573 1.00 91.44 92 ASP A N 1
ATOM 675 C CA . ASP A 1 92 ? 6.783 -10.836 -4.302 1.00 91.44 92 ASP A CA 1
ATOM 676 C C . ASP A 1 92 ? 7.003 -10.756 -5.818 1.00 91.44 92 ASP A C 1
ATOM 678 O O . ASP A 1 92 ? 7.087 -11.785 -6.486 1.00 91.44 92 ASP A O 1
ATOM 682 N N . LEU A 1 93 ? 7.177 -9.547 -6.362 1.00 85.75 93 LEU A N 1
ATOM 683 C CA . LEU A 1 93 ? 7.660 -9.351 -7.730 1.00 85.75 93 LEU A CA 1
ATOM 684 C C . LEU A 1 93 ? 9.073 -9.909 -7.952 1.00 85.75 93 LEU A C 1
ATOM 686 O O . LEU A 1 93 ? 9.385 -10.350 -9.057 1.00 85.75 93 LEU A O 1
ATOM 690 N N . ASN A 1 94 ? 9.917 -9.976 -6.916 1.00 80.94 94 ASN A N 1
ATOM 691 C CA . ASN A 1 94 ? 11.122 -10.801 -6.973 1.00 80.94 94 ASN A CA 1
ATOM 692 C C . ASN A 1 94 ? 10.701 -12.276 -6.932 1.00 80.94 94 ASN A C 1
ATOM 694 O O . ASN A 1 94 ? 10.546 -12.860 -5.856 1.00 80.94 94 ASN A O 1
ATOM 698 N N . LEU A 1 95 ? 10.505 -12.860 -8.119 1.00 66.31 95 LEU A N 1
ATOM 699 C CA . LEU A 1 95 ? 10.109 -14.256 -8.296 1.00 66.31 95 LEU A CA 1
ATOM 700 C C . LEU A 1 95 ? 10.941 -15.172 -7.386 1.00 66.31 95 LEU A C 1
ATOM 702 O O . LEU A 1 95 ? 12.168 -15.201 -7.472 1.00 66.31 95 LEU A O 1
ATOM 706 N N . GLY A 1 96 ? 10.255 -15.914 -6.515 1.00 69.88 96 GLY A N 1
ATOM 707 C CA . GLY A 1 96 ? 10.867 -16.871 -5.592 1.00 69.88 96 GLY A CA 1
ATOM 708 C C . GLY A 1 96 ? 10.811 -16.493 -4.110 1.00 69.88 96 GLY A C 1
ATOM 709 O O . GLY A 1 96 ? 11.069 -17.367 -3.288 1.00 69.88 96 GLY A O 1
ATOM 710 N N . LEU A 1 97 ? 10.436 -15.260 -3.738 1.00 86.12 97 LEU A N 1
ATOM 711 C CA . LEU A 1 97 ? 10.226 -14.916 -2.318 1.00 86.12 97 LEU A CA 1
ATOM 712 C C . LEU A 1 97 ? 8.937 -15.521 -1.749 1.00 86.12 97 LEU A C 1
ATOM 714 O O . LEU A 1 97 ? 8.931 -16.026 -0.627 1.00 86.12 97 LEU A O 1
ATOM 718 N N . THR A 1 98 ? 7.868 -15.513 -2.543 1.00 91.19 98 THR A N 1
ATOM 719 C CA . THR A 1 98 ? 6.656 -16.295 -2.288 1.00 91.19 98 THR A CA 1
ATOM 720 C C . THR A 1 98 ? 6.359 -17.140 -3.523 1.00 91.19 98 THR A C 1
ATOM 722 O O . THR A 1 98 ? 6.335 -16.598 -4.632 1.00 91.19 98 THR A O 1
ATOM 725 N N . PRO A 1 99 ? 6.143 -18.458 -3.378 1.00 90.69 99 PRO A N 1
ATOM 726 C CA . PRO A 1 99 ? 5.700 -19.295 -4.487 1.00 90.69 99 PRO A CA 1
ATOM 727 C C . PRO A 1 99 ? 4.367 -18.787 -5.056 1.00 90.69 99 PRO A C 1
ATOM 729 O O . PRO A 1 99 ? 3.404 -18.600 -4.309 1.00 90.69 99 PRO A O 1
ATOM 732 N N . LEU A 1 100 ? 4.302 -18.553 -6.372 1.00 90.38 100 LEU A N 1
ATOM 733 C CA . LEU A 1 100 ? 3.116 -17.977 -7.025 1.00 90.38 100 LEU A CA 1
ATOM 734 C C . LEU A 1 100 ? 1.856 -18.833 -6.824 1.00 90.38 100 LEU A C 1
ATOM 736 O O . LEU A 1 100 ? 0.774 -18.286 -6.646 1.00 90.38 100 LEU A O 1
ATOM 740 N N . ASP A 1 101 ? 2.002 -20.159 -6.785 1.00 92.00 101 ASP A N 1
ATOM 741 C CA . ASP A 1 101 ? 0.921 -21.122 -6.528 1.00 92.00 101 ASP A CA 1
ATOM 742 C C . ASP A 1 101 ? 0.368 -21.054 -5.094 1.00 92.00 101 ASP A C 1
ATOM 744 O O . ASP A 1 101 ? -0.697 -21.598 -4.814 1.00 92.00 101 ASP A O 1
ATOM 748 N N . ARG A 1 102 ? 1.087 -20.400 -4.175 1.00 94.12 102 ARG A N 1
ATOM 749 C CA . ARG A 1 102 ? 0.692 -20.221 -2.769 1.00 94.12 102 ARG A CA 1
ATOM 750 C C . ARG A 1 102 ? 0.270 -18.801 -2.439 1.00 94.12 102 ARG A C 1
ATOM 752 O O . ARG A 1 102 ? -0.341 -18.595 -1.394 1.00 94.12 102 ARG A O 1
ATOM 759 N N . LEU A 1 103 ? 0.591 -17.840 -3.302 1.00 94.69 103 LEU A N 1
ATOM 760 C CA . LEU A 1 103 ? 0.398 -16.421 -3.036 1.00 94.69 103 LEU A CA 1
ATOM 761 C C . LEU A 1 103 ? -1.062 -16.087 -2.715 1.00 94.69 103 LEU A C 1
ATOM 763 O O . LEU A 1 103 ? -1.316 -15.392 -1.736 1.00 94.69 103 LEU A O 1
ATOM 767 N N . GLU A 1 104 ? -2.003 -16.631 -3.493 1.00 96.00 104 GLU A N 1
ATOM 768 C CA . GLU A 1 104 ? -3.440 -16.455 -3.268 1.00 96.00 104 GLU A CA 1
ATOM 769 C C . GLU A 1 104 ? -3.822 -16.934 -1.864 1.00 96.00 104 GLU A C 1
ATOM 771 O O . GLU A 1 104 ? -4.164 -16.119 -1.013 1.00 96.00 104 GLU A O 1
ATOM 776 N N . THR A 1 105 ? -3.650 -18.230 -1.575 1.00 96.31 105 THR A N 1
ATOM 777 C CA . THR A 1 105 ? -4.022 -18.845 -0.289 1.00 96.31 105 THR A CA 1
ATOM 778 C C . THR A 1 105 ? -3.372 -18.168 0.920 1.00 96.31 105 THR A C 1
ATOM 780 O O . THR A 1 105 ? -4.019 -17.997 1.955 1.00 96.31 105 THR A O 1
ATOM 783 N N . LEU A 1 106 ? -2.101 -17.770 0.812 1.00 96.50 106 LEU A N 1
ATOM 784 C CA . LEU A 1 106 ? -1.397 -17.061 1.883 1.00 96.50 106 LEU A CA 1
ATOM 785 C C . LEU A 1 106 ? -2.006 -15.678 2.137 1.00 96.50 106 LEU A C 1
ATOM 787 O O . LEU A 1 106 ? -2.158 -15.279 3.292 1.00 96.50 106 LEU A O 1
ATOM 791 N N . LEU A 1 107 ? -2.387 -14.960 1.079 1.00 97.12 107 LEU A N 1
ATOM 792 C CA . LEU A 1 107 ? -3.004 -13.643 1.202 1.00 97.12 107 LEU A CA 1
ATOM 793 C C . LEU A 1 107 ? -4.411 -13.738 1.782 1.00 97.12 107 LEU A C 1
ATOM 795 O O . LEU A 1 107 ? -4.758 -12.936 2.648 1.00 97.12 107 LEU A O 1
ATOM 799 N N . GLU A 1 108 ? -5.193 -14.733 1.353 1.00 96.31 108 GLU A N 1
ATOM 800 C CA . GLU A 1 108 ? -6.513 -15.004 1.931 1.00 96.31 108 GLU A CA 1
ATOM 801 C C . GLU A 1 108 ? -6.401 -15.262 3.432 1.00 96.31 108 GLU A C 1
ATOM 803 O O . GLU A 1 108 ? -7.116 -14.641 4.215 1.00 96.31 108 GLU A O 1
ATOM 808 N N . SER A 1 109 ? -5.461 -16.123 3.831 1.00 94.62 109 SER A N 1
ATOM 809 C CA . SER A 1 109 ? -5.236 -16.476 5.237 1.00 94.62 109 SER A CA 1
ATOM 810 C C . SER A 1 109 ? -4.893 -15.239 6.069 1.00 94.62 109 SER A C 1
ATOM 812 O O . SER A 1 109 ? -5.515 -14.989 7.097 1.00 94.62 109 SER A O 1
ATOM 814 N N . LEU A 1 110 ? -3.972 -14.402 5.580 1.00 95.25 110 LEU A N 1
ATOM 815 C CA . LEU A 1 110 ? -3.596 -13.158 6.251 1.00 95.25 110 LEU A CA 1
ATOM 816 C C . LEU A 1 110 ? -4.780 -12.193 6.408 1.00 95.25 110 LEU A C 1
ATOM 818 O O . LEU A 1 110 ? -4.964 -11.605 7.471 1.00 95.25 110 LEU A O 1
ATOM 822 N N . ILE A 1 111 ? -5.586 -12.014 5.359 1.00 94.75 111 ILE A N 1
ATOM 823 C CA . ILE A 1 111 ? -6.753 -11.123 5.395 1.00 94.75 111 ILE A CA 1
ATOM 824 C C . ILE A 1 111 ? -7.814 -11.651 6.362 1.00 94.75 111 ILE A C 1
ATOM 826 O O . ILE A 1 111 ? -8.355 -10.867 7.143 1.00 94.75 111 ILE A O 1
ATOM 830 N N . ILE A 1 112 ? -8.093 -12.958 6.348 1.00 92.88 112 ILE A N 1
ATOM 831 C CA . ILE A 1 112 ? -9.014 -13.602 7.296 1.00 92.88 112 ILE A CA 1
ATOM 832 C C . ILE A 1 112 ? -8.543 -13.360 8.730 1.00 92.88 112 ILE A C 1
ATOM 834 O O . ILE A 1 112 ? -9.338 -12.929 9.569 1.00 92.88 112 ILE A O 1
ATOM 838 N N . ASP A 1 113 ? -7.253 -13.552 9.003 1.00 91.44 113 ASP A N 1
ATOM 839 C CA . ASP A 1 113 ? -6.696 -13.344 10.337 1.00 91.44 113 ASP A CA 1
ATOM 840 C C . ASP A 1 113 ? -6.816 -11.877 10.779 1.00 91.44 113 ASP A C 1
ATOM 842 O O . ASP A 1 113 ? -7.250 -11.613 11.902 1.00 91.44 113 ASP A O 1
ATOM 846 N N . ILE A 1 114 ? -6.523 -10.912 9.899 1.00 91.81 114 ILE A N 1
ATOM 847 C CA . ILE A 1 114 ? -6.706 -9.473 10.173 1.00 91.81 114 ILE A CA 1
ATOM 848 C C . ILE A 1 114 ? -8.169 -9.160 10.511 1.00 91.81 114 ILE A C 1
ATOM 850 O O . ILE A 1 114 ? -8.456 -8.490 11.509 1.00 91.81 114 ILE A O 1
ATOM 854 N N . LEU A 1 115 ? -9.101 -9.650 9.693 1.00 90.50 115 LEU A N 1
ATOM 855 C CA . LEU A 1 115 ? -10.532 -9.398 9.858 1.00 90.50 115 LEU A CA 1
ATOM 856 C C . LEU A 1 115 ? -11.093 -10.061 11.121 1.00 90.50 115 LEU A C 1
ATOM 858 O O . LEU A 1 115 ? -11.927 -9.459 11.799 1.00 90.50 115 LEU A O 1
ATOM 862 N N . SER A 1 116 ? -10.621 -11.257 11.485 1.00 88.56 116 SER A N 1
ATOM 863 C CA . SER A 1 116 ? -11.045 -11.954 12.711 1.00 88.56 116 SER A CA 1
ATOM 864 C C . SER A 1 116 ? -10.664 -11.187 13.985 1.00 88.56 116 SER A C 1
ATOM 866 O O . SER A 1 116 ? -11.394 -11.214 14.978 1.00 88.56 116 SER A O 1
ATOM 868 N N . GLN A 1 117 ? -9.585 -10.401 13.927 1.00 86.44 117 GLN A N 1
ATOM 869 C CA . GLN A 1 117 ? -9.172 -9.462 14.975 1.00 86.44 117 GLN A CA 1
ATOM 870 C C . GLN A 1 117 ? -9.918 -8.114 14.910 1.00 86.44 117 GLN A C 1
ATOM 872 O O . GLN A 1 117 ? -9.599 -7.181 15.648 1.00 86.44 117 GLN A O 1
ATOM 877 N N . LYS A 1 118 ? -10.937 -8.004 14.045 1.00 88.44 118 LYS A N 1
ATOM 878 C CA . LYS A 1 118 ? -11.747 -6.801 13.782 1.00 88.44 118 LYS A CA 1
ATOM 879 C C . LYS A 1 118 ? -10.927 -5.603 13.301 1.00 88.44 118 LYS A C 1
ATOM 881 O O . LYS A 1 118 ? -11.326 -4.459 13.516 1.00 88.44 118 LYS A O 1
ATOM 886 N N . ASN A 1 119 ? -9.792 -5.856 12.660 1.00 90.62 119 ASN A N 1
ATOM 887 C CA . ASN A 1 119 ? -8.978 -4.825 12.034 1.00 90.62 119 ASN A CA 1
ATOM 888 C C . ASN A 1 119 ? -9.387 -4.638 10.570 1.00 90.62 119 ASN A C 1
ATOM 890 O O . ASN A 1 119 ? -9.900 -5.555 9.931 1.00 90.62 119 ASN A O 1
ATOM 894 N N . PHE A 1 120 ? -9.163 -3.438 10.038 1.00 93.88 120 PHE A N 1
ATOM 895 C CA . PHE A 1 120 ? -9.491 -3.094 8.658 1.00 93.88 120 PHE A CA 1
ATOM 896 C C . PHE A 1 120 ? -8.243 -3.198 7.769 1.00 93.88 120 PHE A C 1
ATOM 898 O O . PHE A 1 120 ? -7.350 -2.351 7.888 1.00 93.88 120 PHE A O 1
ATOM 905 N N . PRO A 1 121 ? -8.141 -4.219 6.899 1.00 95.38 121 PRO A N 1
ATOM 906 C CA . PRO A 1 121 ? -7.017 -4.345 5.983 1.00 95.38 121 PRO A CA 1
ATOM 907 C C . PRO A 1 121 ? -7.117 -3.334 4.834 1.00 95.38 121 PRO A C 1
ATOM 909 O O . PRO A 1 121 ? -8.205 -3.042 4.336 1.00 95.38 121 PRO A O 1
ATOM 912 N N . ILE A 1 122 ? -5.966 -2.850 4.375 1.00 97.25 122 ILE A N 1
ATOM 913 C CA . ILE A 1 122 ? -5.793 -2.091 3.133 1.00 97.25 122 ILE A CA 1
ATOM 914 C C . ILE A 1 122 ? -4.562 -2.647 2.423 1.00 97.25 122 ILE A C 1
ATOM 916 O O . ILE A 1 122 ? -3.484 -2.713 3.012 1.00 97.25 122 ILE A O 1
ATOM 920 N N . ILE A 1 123 ? -4.695 -3.025 1.155 1.00 98.00 123 ILE A N 1
ATOM 921 C CA . ILE A 1 123 ? -3.550 -3.471 0.354 1.00 98.00 123 ILE A CA 1
ATOM 922 C C . ILE A 1 123 ? -2.916 -2.263 -0.329 1.00 98.00 123 ILE A C 1
ATOM 924 O O . ILE A 1 123 ? -3.613 -1.398 -0.858 1.00 98.00 123 ILE A O 1
ATOM 928 N N . VAL A 1 124 ? -1.586 -2.208 -0.342 1.00 98.00 124 VAL A N 1
ATOM 929 C CA . VAL A 1 124 ? -0.821 -1.188 -1.063 1.00 98.00 124 VAL A CA 1
ATOM 930 C C . VAL A 1 124 ? 0.034 -1.861 -2.130 1.00 98.00 124 VAL A C 1
ATOM 932 O O . VAL A 1 124 ? 0.820 -2.769 -1.847 1.00 98.00 124 VAL A O 1
ATOM 935 N N . HIS A 1 125 ? -0.098 -1.391 -3.367 1.00 96.44 125 HIS A N 1
ATOM 936 C CA . HIS A 1 125 ? 0.775 -1.770 -4.471 1.00 96.44 125 HIS A CA 1
ATOM 937 C C . HIS A 1 125 ? 1.812 -0.690 -4.709 1.00 96.44 125 HIS A C 1
ATOM 939 O O . HIS A 1 125 ? 1.510 0.342 -5.296 1.00 96.44 125 HIS A O 1
ATOM 945 N N . ASN A 1 126 ? 3.041 -0.923 -4.247 1.00 95.12 126 ASN A N 1
ATOM 946 C CA . ASN A 1 126 ? 4.151 -0.008 -4.479 1.00 95.12 126 ASN A CA 1
ATOM 947 C C . ASN A 1 126 ? 4.773 -0.211 -5.869 1.00 95.12 126 ASN A C 1
ATOM 949 O O . ASN A 1 126 ? 4.832 -1.324 -6.405 1.00 95.12 126 ASN A O 1
ATOM 953 N N . TRP A 1 127 ? 5.247 0.892 -6.448 1.00 94.06 127 TRP A N 1
ATOM 954 C CA . TRP A 1 127 ? 5.928 0.893 -7.738 1.00 94.06 127 TRP A CA 1
ATOM 955 C C . TRP A 1 127 ? 7.332 0.274 -7.665 1.00 94.06 127 TRP A C 1
ATOM 957 O O . TRP A 1 127 ? 8.003 0.356 -6.633 1.00 94.06 127 TRP A O 1
ATOM 967 N N . ARG A 1 128 ? 7.776 -0.307 -8.788 1.00 91.62 128 ARG A N 1
ATOM 968 C CA . ARG A 1 128 ? 9.157 -0.739 -9.031 1.00 91.62 128 ARG A CA 1
ATOM 969 C C . ARG A 1 128 ? 9.544 -0.525 -10.493 1.00 91.62 128 ARG A C 1
ATOM 971 O O . ARG A 1 128 ? 8.782 -0.907 -11.384 1.00 91.62 128 ARG A O 1
ATOM 978 N N . SER A 1 129 ? 10.745 -0.012 -10.738 1.00 90.06 129 SER A N 1
ATOM 979 C CA . SER A 1 129 ? 11.225 0.348 -12.079 1.00 90.06 129 SER A CA 1
ATOM 980 C C . SER A 1 129 ? 11.549 -0.847 -12.981 1.00 90.06 129 SER A C 1
ATOM 982 O O . SER A 1 129 ? 11.558 -0.717 -14.205 1.00 90.06 129 SER A O 1
ATOM 984 N N . ASP A 1 130 ? 11.778 -2.030 -12.414 1.00 88.56 130 ASP A N 1
ATOM 985 C CA . ASP A 1 130 ? 12.021 -3.271 -13.153 1.00 88.56 130 ASP A CA 1
ATOM 986 C C . ASP A 1 130 ? 10.726 -4.012 -13.549 1.00 88.56 130 ASP A C 1
ATOM 988 O O . ASP A 1 130 ? 10.757 -4.883 -14.422 1.00 88.56 130 ASP A O 1
ATOM 992 N N . PHE A 1 131 ? 9.573 -3.597 -13.004 1.00 83.75 131 PHE A N 1
ATOM 993 C CA . PHE A 1 131 ? 8.245 -4.189 -13.245 1.00 83.75 131 PHE A CA 1
ATOM 994 C C . PHE A 1 131 ? 7.217 -3.187 -13.808 1.00 83.75 131 PHE A C 1
ATOM 996 O O . PHE A 1 131 ? 6.030 -3.230 -13.464 1.00 83.75 131 PHE A O 1
ATOM 1003 N N . ARG A 1 132 ? 7.677 -2.292 -14.692 1.00 81.94 132 ARG A N 1
ATOM 1004 C CA . ARG A 1 132 ? 6.838 -1.335 -15.441 1.00 81.94 132 ARG A CA 1
ATOM 1005 C C . ARG A 1 132 ? 6.000 -2.023 -16.517 1.00 81.94 132 ARG A C 1
ATOM 1007 O O . ARG A 1 132 ? 6.343 -3.128 -16.942 1.00 81.94 132 ARG A O 1
ATOM 1014 N N . ASN A 1 133 ? 4.977 -1.324 -17.017 1.00 69.50 133 ASN A N 1
ATOM 1015 C CA . ASN A 1 133 ? 4.178 -1.716 -18.187 1.00 69.50 133 ASN A CA 1
ATOM 1016 C C . ASN A 1 133 ? 3.707 -3.180 -18.115 1.00 69.50 133 ASN A C 1
ATOM 1018 O O . ASN A 1 133 ? 4.149 -4.013 -18.902 1.00 69.50 133 ASN A O 1
ATOM 1022 N N . GLU A 1 134 ? 2.871 -3.495 -17.124 1.00 77.00 134 GLU A N 1
ATOM 1023 C CA . GLU A 1 134 ? 2.210 -4.803 -16.935 1.00 77.00 134 GLU A CA 1
ATOM 1024 C C . GLU A 1 134 ? 3.110 -5.966 -16.480 1.00 77.00 134 GLU A C 1
ATOM 1026 O O . GLU A 1 134 ? 2.619 -7.014 -16.062 1.00 77.00 134 GLU A O 1
ATOM 1031 N N . LYS A 1 135 ? 4.441 -5.806 -16.456 1.00 77.50 135 LYS A N 1
ATOM 1032 C CA . LYS A 1 135 ? 5.356 -6.877 -16.008 1.00 77.50 135 LYS A CA 1
ATOM 1033 C C . LYS A 1 135 ? 5.087 -7.359 -14.582 1.00 77.50 135 LYS A C 1
ATOM 1035 O O . LYS A 1 135 ? 5.430 -8.491 -14.249 1.00 77.50 135 LYS A O 1
ATOM 1040 N N . GLY A 1 136 ? 4.510 -6.505 -13.737 1.00 81.19 136 GLY A N 1
ATOM 1041 C CA . GLY A 1 136 ? 4.147 -6.863 -12.370 1.00 81.19 136 GLY A CA 1
ATOM 1042 C C . GLY A 1 136 ? 2.742 -7.438 -12.191 1.00 81.19 136 GLY A C 1
ATOM 1043 O O . GLY A 1 136 ? 2.373 -7.809 -11.074 1.00 81.19 136 GLY A O 1
ATOM 1044 N N . ASP A 1 137 ? 1.959 -7.538 -13.261 1.00 86.75 137 ASP A N 1
ATOM 1045 C CA . ASP A 1 137 ? 0.534 -7.850 -13.162 1.00 86.75 137 ASP A CA 1
ATOM 1046 C C . ASP A 1 137 ? 0.282 -9.299 -12.760 1.00 86.75 137 ASP A C 1
ATOM 1048 O O . ASP A 1 137 ? -0.722 -9.580 -12.123 1.00 86.75 137 ASP A O 1
ATOM 1052 N N . ILE A 1 138 ? 1.220 -10.216 -13.018 1.00 89.12 138 ILE A N 1
ATOM 1053 C CA . ILE A 1 138 ? 1.114 -11.613 -12.561 1.00 89.12 138 ILE A CA 1
ATOM 1054 C C . ILE A 1 138 ? 0.924 -11.676 -11.038 1.00 89.12 138 ILE A C 1
ATOM 1056 O O . ILE A 1 138 ? 0.062 -12.402 -10.554 1.00 89.12 138 ILE A O 1
ATOM 1060 N N . VAL A 1 139 ? 1.696 -10.891 -10.282 1.00 92.75 139 VAL A N 1
ATOM 1061 C CA . VAL A 1 139 ? 1.592 -10.827 -8.816 1.00 92.75 139 VAL A CA 1
ATOM 1062 C C . VAL A 1 139 ? 0.415 -9.945 -8.409 1.00 92.75 139 VAL A C 1
ATOM 1064 O O . VAL A 1 139 ? -0.418 -10.362 -7.607 1.00 92.75 139 VAL A O 1
ATOM 1067 N N . ARG A 1 140 ? 0.307 -8.733 -8.969 1.00 92.94 140 ARG A N 1
ATOM 1068 C CA . ARG A 1 140 ? -0.728 -7.761 -8.570 1.00 92.94 140 ARG A CA 1
ATOM 1069 C C . ARG A 1 140 ? -2.144 -8.261 -8.855 1.00 92.94 140 ARG A C 1
ATOM 1071 O O . ARG A 1 140 ? -3.020 -8.058 -8.029 1.00 92.94 140 ARG A O 1
ATOM 1078 N N . ASN A 1 141 ? -2.371 -8.992 -9.945 1.00 93.81 141 ASN A N 1
ATOM 1079 C CA . ASN A 1 141 ? -3.688 -9.552 -10.254 1.00 93.81 141 ASN A CA 1
ATOM 1080 C C . ASN A 1 141 ? -4.133 -10.600 -9.231 1.00 93.81 141 ASN A C 1
ATOM 1082 O O . ASN A 1 141 ? -5.321 -10.664 -8.929 1.00 93.81 141 ASN A O 1
ATOM 1086 N N . ILE A 1 142 ? -3.204 -11.377 -8.659 1.00 95.38 142 ILE A N 1
ATOM 1087 C CA . ILE A 1 142 ? -3.522 -12.311 -7.568 1.00 95.38 142 ILE A CA 1
ATOM 1088 C C . ILE A 1 142 ? -3.974 -11.523 -6.332 1.00 95.38 142 ILE A C 1
ATOM 1090 O O . ILE A 1 142 ? -5.016 -11.826 -5.753 1.00 95.38 142 ILE A O 1
ATOM 1094 N N . TYR A 1 143 ? -3.249 -10.459 -5.970 1.00 96.75 143 TYR A N 1
ATOM 1095 C CA . TYR A 1 143 ? -3.661 -9.564 -4.885 1.00 96.75 143 TYR A CA 1
ATOM 1096 C C . TYR A 1 143 ? -5.026 -8.925 -5.146 1.00 96.75 143 TYR A C 1
ATOM 1098 O O . TYR A 1 143 ? -5.873 -8.931 -4.255 1.00 96.75 143 TYR A O 1
ATOM 1106 N N . ASN A 1 144 ? -5.256 -8.419 -6.358 1.00 95.12 144 ASN A N 1
ATOM 1107 C CA . ASN A 1 144 ? -6.509 -7.781 -6.748 1.00 95.12 144 ASN A CA 1
ATOM 1108 C C . ASN A 1 144 ? -7.687 -8.760 -6.688 1.00 95.12 144 ASN A C 1
ATOM 1110 O O . ASN A 1 144 ? -8.748 -8.410 -6.172 1.00 95.12 144 ASN A O 1
ATOM 1114 N N . ALA A 1 145 ? -7.502 -9.997 -7.156 1.00 94.44 145 ALA A N 1
ATOM 1115 C CA . ALA A 1 145 ? -8.528 -11.035 -7.098 1.00 94.44 145 ALA A CA 1
ATOM 1116 C C . ALA A 1 145 ? -8.923 -11.360 -5.649 1.00 94.44 145 ALA A C 1
ATOM 1118 O O . ALA A 1 145 ? -10.111 -11.352 -5.313 1.00 94.44 145 ALA A O 1
ATOM 1119 N N . VAL A 1 146 ? -7.937 -11.563 -4.771 1.00 95.75 146 VAL A N 1
ATOM 1120 C CA . VAL A 1 146 ? -8.178 -11.808 -3.342 1.00 95.75 146 VAL A CA 1
ATOM 1121 C C . VAL A 1 146 ? -8.837 -10.594 -2.684 1.00 95.75 146 VAL A C 1
ATOM 1123 O O . VAL A 1 146 ? -9.845 -10.726 -1.992 1.00 95.75 146 VAL A O 1
ATOM 1126 N N . ALA A 1 147 ? -8.323 -9.390 -2.922 1.00 93.94 147 ALA A N 1
ATOM 1127 C CA . ALA A 1 147 ? -8.894 -8.166 -2.375 1.00 93.94 147 ALA A CA 1
ATOM 1128 C C . ALA A 1 147 ? -10.356 -7.978 -2.800 1.00 93.94 147 ALA A C 1
ATOM 1130 O O . ALA A 1 147 ? -11.193 -7.636 -1.968 1.00 93.94 147 ALA A O 1
ATOM 1131 N N . SER A 1 148 ? -10.682 -8.274 -4.060 1.00 91.25 148 SER A N 1
ATOM 1132 C CA . SER A 1 148 ? -12.052 -8.256 -4.569 1.00 91.25 148 SER A CA 1
ATOM 1133 C C . SER A 1 148 ? -12.945 -9.259 -3.834 1.00 91.25 148 SER A C 1
ATOM 1135 O O . SER A 1 148 ? -14.013 -8.883 -3.345 1.00 91.25 148 SER A O 1
ATOM 1137 N N . LYS A 1 149 ? -12.475 -10.503 -3.656 1.00 90.94 149 LYS A N 1
ATOM 1138 C CA . LYS A 1 149 ? -13.182 -11.568 -2.919 1.00 90.94 149 LYS A CA 1
ATOM 1139 C C . LYS A 1 149 ? -13.516 -11.170 -1.477 1.00 90.94 149 LYS A C 1
ATOM 1141 O O . LYS A 1 149 ? -14.621 -11.439 -1.015 1.00 90.94 149 LYS A O 1
ATOM 1146 N N . PHE A 1 150 ? -12.591 -10.512 -0.778 1.00 89.12 150 PHE A N 1
ATOM 1147 C CA . PHE A 1 150 ? -12.770 -10.074 0.616 1.00 89.12 150 PHE A CA 1
ATOM 1148 C C . PHE A 1 150 ? -13.241 -8.620 0.756 1.00 89.12 150 PHE A C 1
ATOM 1150 O O . PHE A 1 150 ? -13.313 -8.092 1.866 1.00 89.12 150 PHE A O 1
ATOM 1157 N N . HIS A 1 151 ? -13.568 -7.964 -0.357 1.00 89.19 151 HIS A N 1
ATOM 1158 C CA . HIS A 1 151 ? -13.955 -6.558 -0.420 1.00 89.19 151 HIS A CA 1
ATOM 1159 C C . HIS A 1 151 ? -12.910 -5.559 0.124 1.00 89.19 151 HIS A C 1
ATOM 1161 O O . HIS A 1 151 ? -13.240 -4.414 0.429 1.00 89.19 151 HIS A O 1
ATOM 1167 N N . VAL A 1 152 ? -11.642 -5.959 0.222 1.00 92.06 152 VAL A N 1
ATOM 1168 C CA . VAL A 1 152 ? -10.535 -5.160 0.767 1.00 92.06 152 VAL A CA 1
ATOM 1169 C C . VAL A 1 152 ? -10.130 -4.052 -0.207 1.00 92.06 152 VAL A C 1
ATOM 1171 O O . VAL A 1 152 ? -9.898 -4.339 -1.384 1.00 92.06 152 VAL A O 1
ATOM 1174 N N . PRO A 1 153 ? -10.021 -2.787 0.238 1.00 93.19 153 PRO A N 1
ATOM 1175 C CA . PRO A 1 153 ? -9.569 -1.712 -0.631 1.00 93.19 153 PRO A CA 1
ATOM 1176 C C . PRO A 1 153 ? -8.092 -1.870 -1.006 1.00 93.19 153 PRO A C 1
ATOM 1178 O O . PRO A 1 153 ? -7.264 -2.294 -0.193 1.00 93.19 153 PRO A O 1
ATOM 1181 N N . ILE A 1 154 ? -7.766 -1.456 -2.229 1.00 95.69 154 ILE A N 1
ATOM 1182 C CA . ILE A 1 154 ? -6.394 -1.426 -2.743 1.00 95.69 154 ILE A CA 1
ATOM 1183 C C . ILE A 1 154 ? -6.015 0.007 -3.090 1.00 95.69 154 ILE A C 1
ATOM 1185 O O . ILE A 1 154 ? -6.787 0.722 -3.731 1.00 95.69 154 ILE A O 1
ATOM 1189 N N . ILE A 1 155 ? -4.809 0.409 -2.702 1.00 96.56 155 ILE A N 1
ATOM 1190 C CA . ILE A 1 155 ? -4.194 1.679 -3.085 1.00 96.56 155 ILE A CA 1
ATOM 1191 C C . ILE A 1 155 ? -3.048 1.393 -4.059 1.00 96.56 155 ILE A C 1
ATOM 1193 O O . ILE A 1 155 ? -2.085 0.697 -3.724 1.00 96.56 155 ILE A O 1
ATOM 1197 N N . ARG A 1 156 ? -3.155 1.937 -5.274 1.00 95.00 156 ARG A N 1
ATOM 1198 C CA . ARG A 1 156 ? -2.265 1.668 -6.413 1.00 95.00 156 ARG A CA 1
ATOM 1199 C C . ARG A 1 156 ? -1.185 2.743 -6.558 1.00 95.00 156 ARG A C 1
ATOM 1201 O O . ARG A 1 156 ? -1.237 3.570 -7.469 1.00 95.00 156 ARG A O 1
ATOM 1208 N N . ASN A 1 157 ? -0.196 2.745 -5.659 1.00 95.06 157 ASN A N 1
ATOM 1209 C CA . ASN A 1 157 ? 0.978 3.619 -5.811 1.00 95.06 157 ASN A CA 1
ATOM 1210 C C . ASN A 1 157 ? 1.758 3.301 -7.094 1.00 95.06 157 ASN A C 1
ATOM 1212 O O . ASN A 1 157 ? 2.356 4.195 -7.677 1.00 95.06 157 ASN A O 1
ATOM 1216 N N . ASP A 1 158 ? 1.738 2.050 -7.549 1.00 93.12 158 ASP A N 1
ATOM 1217 C CA . ASP A 1 158 ? 2.325 1.618 -8.813 1.00 93.12 158 ASP A CA 1
ATOM 1218 C C . ASP A 1 158 ? 1.771 2.395 -10.011 1.00 93.12 158 ASP A C 1
ATOM 1220 O O . ASP A 1 158 ? 2.547 2.940 -10.790 1.00 93.12 158 ASP A O 1
ATOM 1224 N N . ILE A 1 159 ? 0.447 2.508 -10.126 1.00 92.00 159 ILE A N 1
ATOM 1225 C CA . ILE A 1 159 ? -0.185 3.242 -11.230 1.00 92.00 159 ILE A CA 1
ATOM 1226 C C . ILE A 1 159 ? -0.002 4.754 -11.045 1.00 92.00 159 ILE A C 1
ATOM 1228 O O . ILE A 1 159 ? 0.289 5.454 -12.014 1.00 92.00 159 ILE A O 1
ATOM 1232 N N . PHE A 1 160 ? -0.130 5.257 -9.812 1.00 93.56 160 PHE A N 1
ATOM 1233 C CA . PHE A 1 160 ? 0.112 6.669 -9.506 1.00 93.56 160 PHE A CA 1
ATOM 1234 C C . PHE A 1 160 ? 1.510 7.101 -9.966 1.00 93.56 160 PHE A C 1
ATOM 1236 O O . PHE A 1 160 ? 1.636 8.027 -10.762 1.00 93.56 160 PHE A O 1
ATOM 1243 N N . VAL A 1 161 ? 2.553 6.377 -9.563 1.00 93.12 161 VAL A N 1
ATOM 1244 C CA . VAL A 1 161 ? 3.936 6.697 -9.939 1.00 93.12 161 VAL A CA 1
ATOM 1245 C C . VAL A 1 161 ? 4.158 6.594 -11.443 1.00 93.12 161 VAL A C 1
ATOM 1247 O O . VAL A 1 161 ? 4.797 7.474 -12.010 1.00 93.12 161 VAL A O 1
ATOM 1250 N N . GLU A 1 162 ? 3.619 5.573 -12.118 1.00 90.94 162 GLU A N 1
ATOM 1251 C CA . GLU A 1 162 ? 3.708 5.495 -13.584 1.00 90.94 162 GLU A CA 1
ATOM 1252 C C . GLU A 1 162 ? 3.071 6.717 -14.256 1.00 90.94 162 GLU A C 1
ATOM 1254 O O . GLU A 1 162 ? 3.633 7.262 -15.207 1.00 90.94 162 GLU A O 1
ATOM 1259 N N . SER A 1 163 ? 1.929 7.183 -13.740 1.00 90.94 163 SER A N 1
ATOM 1260 C CA . SER A 1 163 ? 1.249 8.367 -14.271 1.00 90.94 163 SER A CA 1
ATOM 1261 C C . SER A 1 163 ? 2.042 9.657 -14.052 1.00 90.94 163 SER A C 1
ATOM 1263 O O . SER A 1 163 ? 2.022 10.541 -14.908 1.00 90.94 163 SER A O 1
ATOM 1265 N N . GLU A 1 164 ? 2.781 9.749 -12.949 1.00 93.50 164 GLU A N 1
ATOM 1266 C CA . GLU A 1 164 ? 3.658 10.877 -12.643 1.00 93.50 164 GLU A CA 1
ATOM 1267 C C . GLU A 1 164 ? 4.918 10.840 -13.524 1.00 93.50 164 GLU A C 1
ATOM 1269 O O . GLU A 1 164 ? 5.249 11.832 -14.170 1.00 93.50 164 GLU A O 1
ATOM 1274 N N . ILE A 1 165 ? 5.568 9.679 -13.676 1.00 92.00 165 ILE A N 1
ATOM 1275 C CA . ILE A 1 165 ? 6.742 9.519 -14.557 1.00 92.00 165 ILE A CA 1
ATOM 1276 C C . ILE A 1 165 ? 6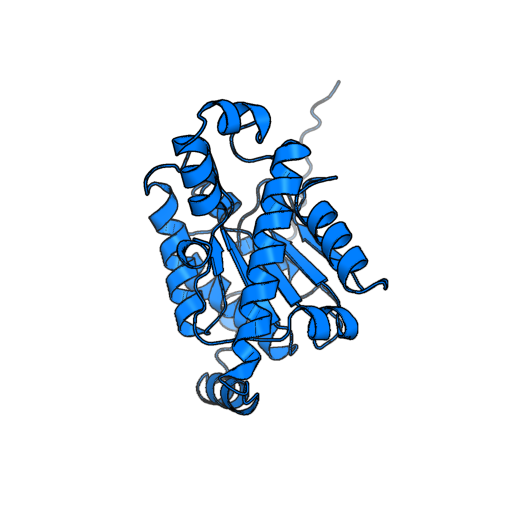.388 9.803 -16.024 1.00 92.00 165 ILE A C 1
ATOM 1278 O O . ILE A 1 165 ? 7.209 10.342 -16.768 1.00 92.00 165 ILE A O 1
ATOM 1282 N N . ALA A 1 166 ? 5.176 9.450 -16.461 1.00 90.12 166 ALA A N 1
ATOM 1283 C CA . ALA A 1 166 ? 4.702 9.765 -17.807 1.00 90.12 166 ALA A CA 1
ATOM 1284 C C . ALA A 1 166 ? 4.567 11.281 -18.052 1.00 90.12 166 ALA A C 1
ATOM 1286 O O . ALA A 1 166 ? 4.679 11.720 -19.198 1.00 90.12 166 ALA A O 1
ATOM 1287 N N . GLN A 1 167 ? 4.340 12.072 -16.998 1.00 92.88 167 GLN A N 1
ATOM 1288 C CA . GLN A 1 167 ? 4.263 13.536 -17.057 1.00 92.88 167 GLN A CA 1
ATOM 1289 C C . GLN A 1 167 ? 5.640 14.195 -16.900 1.00 92.88 167 GLN A C 1
ATOM 1291 O O . GLN A 1 167 ? 5.936 15.157 -17.608 1.00 92.88 167 GLN A O 1
ATOM 1296 N N . ASP A 1 168 ? 6.491 13.668 -16.017 1.00 93.62 168 ASP A N 1
ATOM 1297 C CA . ASP A 1 168 ? 7.875 14.108 -15.834 1.00 93.62 168 ASP A CA 1
ATOM 1298 C C . ASP A 1 168 ? 8.814 12.916 -15.611 1.00 93.62 168 ASP A C 1
ATOM 1300 O O . ASP A 1 168 ? 8.880 12.314 -14.538 1.00 93.62 168 ASP A O 1
ATOM 1304 N N . ALA A 1 169 ? 9.628 12.618 -16.625 1.00 90.81 169 ALA A N 1
ATOM 1305 C CA . ALA A 1 169 ? 10.592 11.524 -16.581 1.00 90.81 169 ALA A CA 1
ATOM 1306 C C . ALA A 1 169 ? 11.675 11.691 -15.495 1.00 90.81 169 ALA A C 1
ATOM 1308 O O . ALA A 1 169 ? 12.366 10.721 -15.173 1.00 90.81 169 ALA A O 1
ATOM 1309 N N . ASN A 1 170 ? 11.858 12.889 -14.923 1.00 93.31 170 ASN A N 1
ATOM 1310 C CA . ASN A 1 170 ? 12.795 13.092 -13.816 1.00 93.31 170 ASN A CA 1
ATOM 1311 C C . ASN A 1 170 ? 12.307 12.483 -12.502 1.00 93.31 170 ASN A C 1
ATOM 1313 O O . ASN A 1 170 ? 13.146 12.209 -11.644 1.00 93.31 170 ASN A O 1
ATOM 1317 N N . ILE A 1 171 ? 11.006 12.214 -12.359 1.00 92.69 171 ILE A N 1
ATOM 1318 C CA . ILE A 1 171 ? 10.420 11.634 -11.144 1.00 92.69 171 ILE A CA 1
ATOM 1319 C C . ILE A 1 171 ? 11.075 10.301 -10.780 1.00 92.69 171 ILE A C 1
ATOM 1321 O O . ILE A 1 171 ? 11.397 10.074 -9.618 1.00 92.69 171 ILE A O 1
ATOM 1325 N N . ASP A 1 172 ? 11.390 9.467 -11.772 1.00 89.69 172 ASP A N 1
ATOM 1326 C CA . ASP A 1 172 ? 12.111 8.202 -11.568 1.00 89.69 172 ASP A CA 1
ATOM 1327 C C . ASP A 1 172 ? 13.457 8.413 -10.838 1.00 89.69 172 ASP A C 1
ATOM 1329 O O . ASP A 1 172 ? 13.860 7.628 -9.986 1.00 89.69 172 ASP A O 1
ATOM 1333 N N . LYS A 1 173 ? 14.137 9.538 -11.094 1.00 92.06 173 LYS A N 1
ATOM 1334 C CA . LYS A 1 173 ? 15.441 9.866 -10.493 1.00 92.06 173 LYS A CA 1
ATOM 1335 C C . LYS A 1 173 ? 15.338 10.649 -9.188 1.00 92.06 173 LYS A C 1
ATOM 1337 O O . LYS A 1 173 ? 16.252 10.576 -8.371 1.00 92.06 173 LYS A O 1
ATOM 1342 N N . THR A 1 174 ? 14.298 11.463 -9.015 1.00 96.19 174 THR A N 1
ATOM 1343 C CA . THR A 1 174 ? 14.143 12.311 -7.823 1.00 96.19 174 THR A CA 1
ATOM 1344 C C . THR A 1 174 ? 13.428 11.576 -6.699 1.00 96.19 174 THR A C 1
ATOM 1346 O O . THR A 1 174 ? 13.784 11.745 -5.531 1.00 96.19 174 THR A O 1
ATOM 1349 N N . TRP A 1 175 ? 12.449 10.729 -7.021 1.00 97.19 175 TRP A N 1
ATOM 1350 C CA . TRP A 1 175 ? 11.651 10.012 -6.028 1.00 97.19 175 TRP A CA 1
ATOM 1351 C C . TRP A 1 175 ? 12.268 8.695 -5.596 1.00 97.19 175 TRP A C 1
ATOM 1353 O O . TRP A 1 175 ? 11.945 8.234 -4.502 1.00 97.19 175 TRP A O 1
ATOM 1363 N N . PHE A 1 176 ? 13.174 8.117 -6.383 1.00 96.81 176 PHE A N 1
ATOM 1364 C CA . PHE A 1 176 ? 13.780 6.823 -6.094 1.00 96.81 176 PHE A CA 1
ATOM 1365 C C . PHE A 1 176 ? 15.301 6.901 -6.050 1.00 96.81 176 PHE A C 1
ATOM 1367 O O . PHE A 1 176 ? 15.939 7.635 -6.798 1.00 96.81 176 PHE A O 1
ATOM 1374 N N . ARG A 1 177 ? 15.896 6.138 -5.129 1.00 94.94 177 ARG A N 1
ATOM 1375 C CA . ARG A 1 177 ? 17.361 5.993 -5.016 1.00 94.94 177 ARG A CA 1
ATOM 1376 C C . ARG A 1 177 ? 17.888 4.758 -5.747 1.00 94.94 177 ARG A C 1
ATOM 1378 O O . ARG A 1 177 ? 19.079 4.657 -6.017 1.00 94.94 177 ARG A O 1
ATOM 1385 N N . ASP A 1 178 ? 17.002 3.799 -5.977 1.00 93.50 178 ASP A N 1
ATOM 1386 C CA . ASP A 1 178 ? 17.242 2.534 -6.656 1.00 93.50 178 ASP A CA 1
ATOM 1387 C C . ASP A 1 178 ? 15.931 2.081 -7.321 1.00 93.50 178 ASP A C 1
ATOM 1389 O O . ASP A 1 178 ? 15.018 2.879 -7.502 1.00 93.50 178 ASP A O 1
ATOM 1393 N N . ILE A 1 179 ? 15.820 0.808 -7.688 1.00 91.75 179 ILE A N 1
ATOM 1394 C CA . ILE A 1 179 ? 14.673 0.279 -8.433 1.00 91.75 179 ILE A CA 1
ATOM 1395 C C . ILE A 1 179 ? 13.318 0.358 -7.706 1.00 91.75 179 ILE A C 1
ATOM 1397 O O . ILE A 1 179 ? 12.286 0.160 -8.344 1.00 91.75 179 ILE A O 1
ATOM 1401 N N . CYS A 1 180 ? 13.283 0.579 -6.387 1.00 92.94 180 CYS A N 1
ATOM 1402 C CA . CYS A 1 180 ? 12.026 0.572 -5.624 1.00 92.94 180 CYS A CA 1
ATOM 1403 C C . CYS A 1 180 ? 12.029 1.421 -4.348 1.00 92.94 180 CYS A C 1
ATOM 1405 O O . CYS A 1 180 ? 10.967 1.834 -3.881 1.00 92.94 180 CYS A O 1
ATOM 1407 N N . HIS A 1 181 ? 13.194 1.685 -3.759 1.00 96.25 181 HIS A N 1
ATOM 1408 C CA . HIS A 1 181 ? 13.282 2.450 -2.524 1.00 96.25 181 HIS A CA 1
ATOM 1409 C C . HIS A 1 181 ? 13.238 3.943 -2.810 1.00 96.25 181 HIS A C 1
ATOM 1411 O O . HIS A 1 181 ? 13.937 4.461 -3.687 1.00 96.25 181 HIS A O 1
ATOM 1417 N N . THR A 1 182 ? 12.446 4.651 -2.018 1.00 97.31 182 THR A N 1
ATOM 1418 C CA . THR A 1 182 ? 12.179 6.064 -2.249 1.00 97.31 182 THR A CA 1
ATOM 1419 C C . THR A 1 182 ? 13.250 6.957 -1.621 1.00 97.31 182 THR A C 1
ATOM 1421 O O . THR A 1 182 ? 13.867 6.618 -0.607 1.00 97.31 182 THR A O 1
ATOM 1424 N N . THR A 1 183 ? 13.443 8.149 -2.171 1.00 98.12 183 THR A N 1
ATOM 1425 C CA . THR A 1 183 ? 14.031 9.288 -1.456 1.00 98.12 183 THR A CA 1
ATOM 1426 C C . THR A 1 183 ? 13.021 9.840 -0.439 1.00 98.12 183 THR A C 1
ATOM 1428 O O . THR A 1 183 ? 11.905 9.328 -0.306 1.00 98.12 183 THR A O 1
ATOM 1431 N N . SER A 1 184 ? 13.384 10.896 0.299 1.00 97.25 184 SER A N 1
ATOM 1432 C CA . SER A 1 184 ? 12.431 11.566 1.198 1.00 97.25 184 SER A CA 1
ATOM 1433 C C . SER A 1 184 ? 11.269 12.216 0.440 1.00 97.25 184 SER A C 1
ATOM 1435 O O . SER A 1 184 ? 10.166 12.286 0.978 1.00 97.25 184 SER A O 1
ATOM 1437 N N . GLU A 1 185 ? 11.512 12.701 -0.779 1.00 97.62 185 GLU A N 1
ATOM 1438 C CA . GLU A 1 185 ? 10.483 13.317 -1.618 1.00 97.62 185 GLU A CA 1
ATOM 1439 C C . GLU A 1 185 ? 9.493 12.260 -2.114 1.00 97.62 185 GLU A C 1
ATOM 1441 O O . GLU A 1 185 ? 8.293 12.383 -1.875 1.00 97.62 185 GLU A O 1
ATOM 1446 N N . GLY A 1 186 ? 10.000 11.156 -2.676 1.00 97.88 186 GLY A N 1
ATOM 1447 C CA . GLY A 1 186 ? 9.160 10.035 -3.105 1.00 97.88 186 GLY A CA 1
ATOM 1448 C C . GLY A 1 186 ? 8.380 9.400 -1.951 1.00 97.88 186 GLY A C 1
ATOM 1449 O O . GLY A 1 186 ? 7.201 9.087 -2.095 1.00 97.88 186 GLY A O 1
ATOM 1450 N N . ALA A 1 187 ? 8.996 9.281 -0.767 1.00 98.25 187 ALA A N 1
ATOM 1451 C CA . ALA A 1 187 ? 8.322 8.789 0.437 1.00 98.25 187 ALA A CA 1
ATOM 1452 C C . ALA A 1 187 ? 7.128 9.672 0.830 1.00 98.25 187 ALA A C 1
ATOM 1454 O O . ALA A 1 187 ? 6.070 9.155 1.194 1.00 98.25 187 ALA A O 1
ATOM 1455 N N . PHE A 1 188 ? 7.290 10.997 0.757 1.00 98.38 188 PHE A N 1
ATOM 1456 C CA . PHE A 1 188 ? 6.207 11.936 1.031 1.00 98.38 188 PHE A CA 1
ATOM 1457 C C . PHE A 1 188 ? 5.110 11.858 -0.036 1.00 98.38 188 PHE A C 1
ATOM 1459 O O . PHE A 1 188 ? 3.936 11.816 0.322 1.00 98.38 188 PHE A O 1
ATOM 1466 N N . ALA A 1 189 ? 5.471 11.764 -1.320 1.00 97.62 189 ALA A N 1
ATOM 1467 C CA . ALA A 1 189 ? 4.505 11.611 -2.409 1.00 97.62 189 ALA A CA 1
ATOM 1468 C C . ALA A 1 189 ? 3.649 10.341 -2.243 1.00 97.62 189 ALA A C 1
ATOM 1470 O O . ALA A 1 189 ? 2.420 10.415 -2.293 1.00 97.62 189 ALA A O 1
ATOM 1471 N N . TYR A 1 190 ? 4.277 9.200 -1.933 1.00 97.12 190 TYR A N 1
ATOM 1472 C CA . TYR A 1 190 ? 3.582 7.943 -1.619 1.00 97.12 190 TYR A CA 1
ATOM 1473 C C . TYR A 1 190 ? 2.625 8.107 -0.441 1.00 97.12 190 TYR A C 1
ATOM 1475 O O . TYR A 1 190 ? 1.453 7.742 -0.521 1.00 97.12 190 TYR A O 1
ATOM 1483 N N . ALA A 1 191 ? 3.127 8.656 0.666 1.00 98.38 191 ALA A N 1
ATOM 1484 C CA . ALA A 1 191 ? 2.338 8.855 1.871 1.00 98.38 191 ALA A CA 1
ATOM 1485 C C . ALA A 1 191 ? 1.137 9.771 1.624 1.00 98.38 191 ALA A C 1
ATOM 1487 O O . ALA A 1 191 ? 0.041 9.487 2.103 1.00 98.38 191 ALA A O 1
ATOM 1488 N N . LYS A 1 192 ? 1.325 10.845 0.851 1.00 98.19 192 LYS A N 1
ATOM 1489 C CA . LYS A 1 192 ? 0.258 11.782 0.510 1.00 98.19 192 LYS A CA 1
ATOM 1490 C C . LYS A 1 192 ? -0.815 11.123 -0.351 1.00 98.19 192 LYS A C 1
ATOM 1492 O O . LYS A 1 192 ? -1.993 11.273 -0.037 1.00 98.19 192 LYS A O 1
ATOM 1497 N N . HIS A 1 193 ? -0.420 10.355 -1.366 1.00 97.62 193 HIS A N 1
ATOM 1498 C CA . HIS A 1 193 ? -1.358 9.605 -2.200 1.00 97.62 193 HIS A CA 1
ATOM 1499 C C . HIS A 1 193 ? -2.166 8.587 -1.375 1.00 97.62 193 HIS A C 1
ATOM 1501 O O . HIS A 1 193 ? -3.394 8.556 -1.460 1.00 97.62 193 HIS A O 1
ATOM 1507 N N . ILE A 1 194 ? -1.507 7.828 -0.491 1.00 97.75 194 ILE A N 1
ATOM 1508 C CA . ILE A 1 194 ? -2.183 6.892 0.425 1.00 97.75 194 ILE A CA 1
ATOM 1509 C C . ILE A 1 194 ? -3.145 7.628 1.367 1.00 97.75 194 ILE A C 1
ATOM 1511 O O . ILE A 1 194 ? -4.282 7.198 1.555 1.00 97.75 194 ILE A O 1
ATOM 1515 N N . PHE A 1 195 ? -2.721 8.748 1.952 1.00 97.50 195 PHE A N 1
ATOM 1516 C CA . PHE A 1 195 ? -3.551 9.552 2.850 1.00 97.50 195 PHE A CA 1
ATOM 1517 C C . PHE A 1 195 ? -4.807 10.096 2.153 1.00 97.50 195 PHE A C 1
ATOM 1519 O O . PHE A 1 195 ? -5.906 10.059 2.718 1.00 97.50 195 PHE A O 1
ATOM 1526 N N . ASP A 1 196 ? -4.664 10.581 0.920 1.00 94.75 196 ASP A N 1
ATOM 1527 C CA . ASP A 1 196 ? -5.790 11.056 0.116 1.00 94.75 196 ASP A CA 1
ATOM 1528 C C . ASP A 1 196 ? -6.744 9.906 -0.213 1.00 94.75 196 ASP A C 1
ATOM 1530 O O . ASP A 1 196 ? -7.961 10.049 -0.062 1.00 94.75 196 ASP A O 1
ATOM 1534 N N . ALA A 1 197 ? -6.206 8.729 -0.540 1.00 93.75 197 ALA A N 1
ATOM 1535 C CA . ALA A 1 197 ? -7.006 7.532 -0.750 1.00 93.75 197 ALA A CA 1
ATOM 1536 C C . ALA A 1 197 ? -7.783 7.109 0.504 1.00 93.75 197 ALA A C 1
ATOM 1538 O O . ALA A 1 197 ? -8.968 6.788 0.415 1.00 93.75 197 ALA A O 1
ATOM 1539 N N . MET A 1 198 ? -7.183 7.193 1.695 1.00 94.00 198 MET A N 1
ATOM 1540 C CA . MET A 1 198 ? -7.896 6.960 2.958 1.00 94.00 198 MET A CA 1
ATOM 1541 C C . MET A 1 198 ? -9.045 7.951 3.170 1.00 94.00 198 MET A C 1
ATOM 1543 O O . MET A 1 198 ? -10.088 7.570 3.706 1.00 94.00 198 MET A O 1
ATOM 1547 N N . CYS A 1 199 ? -8.883 9.212 2.757 1.00 91.69 199 CYS A N 1
ATOM 1548 C CA . CYS A 1 199 ? -9.960 10.201 2.817 1.00 91.69 199 CYS A CA 1
ATOM 1549 C C . CYS A 1 199 ? -11.129 9.820 1.900 1.00 91.69 199 CYS A C 1
ATOM 1551 O O . CYS A 1 199 ? -12.282 9.962 2.311 1.00 91.69 199 CYS A O 1
ATOM 1553 N N . VAL A 1 200 ? -10.848 9.290 0.706 1.00 88.50 200 VAL A N 1
ATOM 1554 C CA . VAL A 1 200 ? -11.873 8.760 -0.207 1.00 88.50 200 VAL A CA 1
ATOM 1555 C C . VAL A 1 200 ? -12.554 7.525 0.390 1.00 88.50 200 VAL A C 1
ATOM 1557 O O . VAL A 1 200 ? -13.778 7.489 0.467 1.00 88.50 200 VAL A O 1
ATOM 1560 N N . ILE A 1 201 ? -11.792 6.548 0.893 1.00 87.00 201 ILE A N 1
ATOM 1561 C CA . ILE A 1 201 ? -12.342 5.343 1.549 1.00 87.00 201 ILE A CA 1
ATOM 1562 C C . ILE A 1 201 ? -13.271 5.732 2.712 1.00 87.00 201 ILE A C 1
ATOM 1564 O O . ILE A 1 201 ? -14.366 5.184 2.846 1.00 87.00 201 ILE A O 1
ATOM 1568 N N . SER A 1 202 ? -12.869 6.724 3.512 1.00 86.88 202 SER A N 1
ATOM 1569 C CA . SER A 1 202 ? -13.637 7.191 4.673 1.00 86.88 202 SER A CA 1
ATOM 1570 C C . SER A 1 202 ? -14.910 7.952 4.290 1.00 86.88 202 SER A C 1
ATOM 1572 O O . SER A 1 202 ? -15.907 7.875 5.008 1.00 86.88 202 SER A O 1
ATOM 1574 N N . SER A 1 203 ? -14.915 8.681 3.168 1.00 80.94 203 SER A N 1
ATOM 1575 C CA . SER A 1 203 ? -16.071 9.483 2.739 1.00 80.94 203 SER A CA 1
ATOM 1576 C C . SER A 1 203 ? -17.195 8.646 2.118 1.00 80.94 203 SER A C 1
ATOM 1578 O O . SER A 1 203 ? -18.366 9.018 2.220 1.00 80.94 203 SER A O 1
ATOM 1580 N N . GLN A 1 204 ? -16.875 7.470 1.571 1.00 70.94 204 GLN A N 1
ATOM 1581 C CA . GLN A 1 204 ? -17.851 6.512 1.023 1.00 70.94 204 GLN A CA 1
ATOM 1582 C C . GLN A 1 204 ? -18.775 5.903 2.097 1.00 70.94 204 GLN A C 1
ATOM 1584 O O . GLN A 1 204 ? -19.829 5.353 1.789 1.00 70.94 204 GLN A O 1
ATOM 1589 N N . LYS A 1 205 ? -18.465 6.094 3.386 1.00 56.19 205 LYS A N 1
ATOM 1590 C CA . LYS A 1 205 ? -19.322 5.706 4.520 1.00 56.19 205 LYS A CA 1
ATOM 1591 C C . LYS A 1 205 ? -20.686 6.419 4.524 1.00 56.19 205 LYS A C 1
ATOM 1593 O O . LYS A 1 205 ? -21.629 5.920 5.135 1.00 56.19 205 LYS A O 1
ATOM 1598 N N . ASN A 1 206 ? -20.819 7.546 3.817 1.00 41.31 206 ASN A N 1
ATOM 1599 C CA . ASN A 1 206 ? -22.084 8.280 3.693 1.00 41.31 206 ASN A CA 1
ATOM 1600 C C . ASN A 1 206 ? -23.071 7.694 2.663 1.00 41.31 206 ASN A C 1
ATOM 1602 O O . ASN A 1 206 ? -24.159 8.245 2.507 1.00 41.31 206 ASN A O 1
ATOM 1606 N N . THR A 1 207 ? -22.748 6.582 1.989 1.00 39.38 207 THR A N 1
ATOM 1607 C CA . THR A 1 207 ? -23.667 5.911 1.044 1.00 39.38 207 THR A CA 1
ATOM 1608 C C . THR A 1 207 ? -23.980 4.452 1.392 1.00 39.38 207 THR A C 1
ATOM 1610 O O . THR A 1 207 ? -24.923 3.890 0.837 1.00 39.38 207 THR A O 1
ATOM 1613 N N . GLY A 1 208 ? -23.279 3.838 2.351 1.00 33.47 208 GLY A N 1
ATOM 1614 C CA . GLY A 1 208 ? -23.522 2.446 2.731 1.00 33.47 208 GLY A CA 1
ATOM 1615 C C . GLY A 1 208 ? -22.917 2.085 4.082 1.00 33.47 208 GLY A C 1
ATOM 1616 O O . GLY A 1 208 ? -21.705 1.994 4.241 1.00 33.47 208 GLY A O 1
ATOM 1617 N N . VAL A 1 209 ? -23.779 1.848 5.067 1.00 31.00 209 VAL A N 1
ATOM 1618 C CA . VAL A 1 209 ? -23.420 1.302 6.381 1.00 31.00 209 VAL A CA 1
ATOM 1619 C C . VAL A 1 209 ? -22.649 -0.013 6.194 1.00 31.00 209 VAL A C 1
ATOM 1621 O O . VAL A 1 209 ? -23.222 -0.980 5.685 1.00 31.00 209 VAL A O 1
ATOM 1624 N N . ILE A 1 210 ? -21.387 -0.097 6.647 1.00 37.12 210 ILE A N 1
ATOM 1625 C CA . ILE A 1 210 ? -20.751 -1.405 6.864 1.00 37.12 210 ILE A CA 1
ATOM 1626 C C . ILE A 1 210 ? -21.578 -2.121 7.928 1.00 37.12 210 ILE A C 1
ATOM 1628 O O . ILE A 1 210 ? -21.527 -1.800 9.116 1.00 37.12 210 ILE A O 1
ATOM 1632 N N . ASN A 1 211 ? -22.343 -3.115 7.500 1.00 33.69 211 ASN A N 1
ATOM 1633 C CA . ASN A 1 211 ? -22.993 -4.037 8.406 1.00 33.69 211 ASN A CA 1
ATOM 1634 C C . ASN A 1 211 ? -21.958 -5.107 8.768 1.00 33.69 211 ASN A C 1
ATOM 1636 O O . ASN A 1 211 ? -21.719 -6.022 7.983 1.00 33.69 211 ASN A O 1
ATOM 1640 N N . VAL A 1 212 ? -21.332 -4.988 9.942 1.00 37.59 212 VAL A N 1
ATOM 1641 C CA . VAL A 1 212 ? -20.356 -5.958 10.490 1.00 37.59 212 VAL A CA 1
ATOM 1642 C C . VAL A 1 212 ? -20.899 -7.400 10.452 1.00 37.59 212 VAL A C 1
ATOM 1644 O O . VAL A 1 212 ? -20.139 -8.342 10.268 1.00 37.59 212 VAL A O 1
ATOM 1647 N N . LYS A 1 213 ? -22.229 -7.576 10.434 1.00 36.34 213 LYS A N 1
ATOM 1648 C CA . LYS A 1 213 ? -22.905 -8.866 10.206 1.00 36.34 213 LYS A CA 1
ATOM 1649 C C . LYS A 1 213 ? -22.552 -9.561 8.882 1.00 36.34 213 LYS A C 1
ATOM 1651 O O . LYS A 1 213 ? -22.763 -10.761 8.757 1.00 36.34 213 LYS A O 1
ATOM 1656 N N . LYS A 1 214 ? -22.062 -8.839 7.867 1.00 38.03 214 LYS A N 1
ATOM 1657 C CA . LYS A 1 214 ? -21.646 -9.430 6.584 1.00 38.03 214 LYS A CA 1
ATOM 1658 C C . LYS A 1 214 ? -20.257 -10.071 6.679 1.00 38.03 214 LYS A C 1
ATOM 1660 O O . LYS A 1 214 ? -20.032 -11.067 6.006 1.00 38.03 214 LYS A O 1
ATOM 1665 N N . ALA A 1 215 ? -19.379 -9.564 7.551 1.00 36.19 215 ALA A N 1
ATOM 1666 C CA . ALA A 1 215 ? -18.122 -10.231 7.888 1.00 36.19 215 ALA A CA 1
ATOM 1667 C C . ALA A 1 215 ? -18.397 -11.538 8.646 1.00 36.19 215 ALA A C 1
ATOM 1669 O O . ALA A 1 215 ? -17.852 -12.564 8.267 1.00 36.19 215 ALA A O 1
ATOM 1670 N N . ASP A 1 216 ? -19.341 -11.543 9.595 1.00 39.03 216 ASP A N 1
ATOM 1671 C CA . ASP A 1 216 ? -19.797 -12.778 10.257 1.00 39.03 216 ASP A CA 1
ATOM 1672 C C . ASP A 1 216 ? -20.442 -13.770 9.273 1.00 39.03 216 ASP A C 1
ATOM 1674 O O . ASP A 1 216 ? -20.351 -14.977 9.460 1.00 39.03 216 ASP A O 1
ATOM 1678 N N . LYS A 1 217 ? -21.078 -13.278 8.198 1.00 39.22 217 LYS A N 1
ATOM 1679 C CA . LYS A 1 217 ? -21.626 -14.124 7.129 1.00 39.22 217 LYS A CA 1
ATOM 1680 C C . LYS A 1 217 ? -20.528 -14.728 6.245 1.00 39.22 217 LYS A C 1
ATOM 1682 O O . LYS A 1 217 ? -20.610 -15.906 5.933 1.00 39.22 217 LYS A O 1
ATOM 1687 N N . ILE A 1 218 ? -19.498 -13.958 5.886 1.00 43.16 218 ILE A N 1
ATOM 1688 C CA . ILE A 1 218 ? -18.319 -14.470 5.164 1.00 43.16 218 ILE A CA 1
ATOM 1689 C C . ILE A 1 218 ? -17.572 -15.481 6.046 1.00 43.16 218 ILE A C 1
ATOM 1691 O O . ILE A 1 218 ? -17.278 -16.578 5.595 1.00 43.16 218 ILE A O 1
ATOM 1695 N N . LEU A 1 219 ? -17.349 -15.166 7.324 1.00 41.69 219 LEU A N 1
ATOM 1696 C CA . LEU A 1 219 ? -16.718 -16.067 8.296 1.00 41.69 219 LEU A CA 1
ATOM 1697 C C . LEU A 1 219 ? -17.589 -17.289 8.638 1.00 41.69 219 LEU A C 1
ATOM 1699 O O . LEU A 1 219 ? -17.056 -18.316 9.034 1.00 41.69 219 LEU A O 1
ATOM 1703 N N . GLY A 1 220 ? -18.913 -17.192 8.492 1.00 42.75 220 GLY A N 1
ATOM 1704 C CA . GLY A 1 220 ? -19.854 -18.299 8.685 1.00 42.75 220 GLY A CA 1
ATOM 1705 C C . GLY A 1 220 ? -20.051 -19.189 7.451 1.00 42.75 220 GLY A C 1
ATOM 1706 O O . GLY A 1 220 ? -20.497 -20.323 7.597 1.00 42.75 220 GLY A O 1
ATOM 1707 N N . GLU A 1 221 ? -19.732 -18.696 6.250 1.00 37.75 221 GLU A N 1
ATOM 1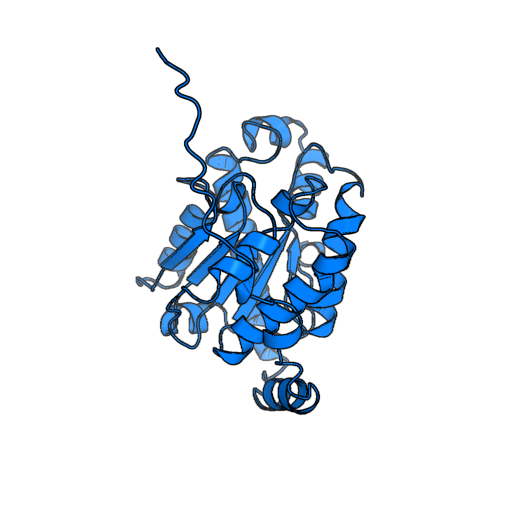708 C CA . GLU A 1 221 ? -19.716 -19.470 4.995 1.00 37.75 221 GLU A CA 1
ATOM 1709 C C . GLU A 1 221 ? -18.342 -20.108 4.723 1.00 37.75 221 GLU A C 1
ATOM 1711 O O . GLU A 1 221 ? -18.248 -21.100 4.000 1.00 37.75 221 GLU A O 1
ATOM 1716 N N . VAL A 1 222 ? -17.279 -19.582 5.335 1.00 38.78 222 VAL A N 1
ATOM 1717 C CA . VAL A 1 222 ? -15.969 -20.231 5.404 1.00 38.78 222 VAL A CA 1
ATOM 1718 C C . VAL A 1 222 ? -16.006 -21.196 6.593 1.00 38.78 222 VAL A C 1
ATOM 1720 O O . VAL A 1 222 ? -15.692 -20.819 7.718 1.00 38.78 222 VAL A O 1
ATOM 1723 N N . GLU A 1 223 ? -16.429 -22.448 6.365 1.00 33.25 223 GLU A N 1
ATOM 1724 C CA . GLU A 1 223 ? -16.203 -23.530 7.339 1.00 33.25 223 GLU A CA 1
ATOM 1725 C C . GLU A 1 223 ? -14.751 -23.476 7.847 1.00 33.25 223 GLU A C 1
ATOM 1727 O O . GLU A 1 223 ? -13.861 -23.101 7.076 1.00 33.25 223 GLU A O 1
ATOM 1732 N N . PRO A 1 224 ? -14.475 -23.848 9.111 1.00 35.59 224 PRO A N 1
ATOM 1733 C CA . PRO A 1 224 ? -13.136 -23.767 9.673 1.00 35.59 224 PRO A CA 1
ATOM 1734 C C . PRO A 1 224 ? -12.202 -24.742 8.943 1.00 35.59 224 PRO A C 1
ATOM 1736 O O . PRO A 1 224 ? -11.970 -25.867 9.376 1.00 35.59 224 PRO A O 1
ATOM 1739 N N . LEU A 1 225 ? -11.605 -24.286 7.844 1.00 32.06 225 LEU A N 1
ATOM 1740 C CA . LEU A 1 225 ? -10.463 -24.890 7.161 1.00 32.06 225 LEU A CA 1
ATOM 1741 C C . LEU A 1 225 ? -9.187 -24.636 7.981 1.00 32.06 225 LEU A C 1
ATOM 1743 O O . LEU A 1 225 ? -8.150 -24.251 7.456 1.00 32.06 225 LEU A O 1
ATOM 1747 N N . PHE A 1 226 ? -9.252 -24.859 9.291 1.00 36.78 226 PHE A N 1
ATOM 1748 C CA . PHE A 1 226 ? -8.112 -24.769 10.192 1.00 36.78 226 PHE A CA 1
ATOM 1749 C C . PHE A 1 226 ? -7.790 -26.160 10.728 1.00 36.78 226 PHE A C 1
ATOM 1751 O O . PHE A 1 226 ? -8.119 -26.529 11.849 1.00 36.78 226 PHE A O 1
ATOM 1758 N N . HIS A 1 227 ? -7.093 -26.922 9.891 1.00 31.77 227 HIS A N 1
ATOM 1759 C CA . HIS A 1 227 ? -6.134 -27.920 10.350 1.00 31.77 227 HIS A CA 1
ATOM 1760 C C . HIS A 1 227 ? -4.771 -27.546 9.761 1.00 31.77 227 HIS A C 1
ATOM 1762 O O . HIS A 1 227 ? -4.296 -28.181 8.817 1.00 31.77 227 HIS A O 1
ATOM 1768 N N . LEU A 1 228 ? -4.151 -26.490 10.302 1.00 35.38 228 LEU A N 1
ATOM 1769 C CA . LEU A 1 228 ? -2.745 -26.158 10.017 1.00 35.38 228 LEU A CA 1
ATOM 1770 C C . LEU A 1 228 ? -1.822 -27.353 10.338 1.00 35.38 228 LEU A C 1
ATOM 1772 O O . LEU A 1 228 ? -0.819 -27.565 9.659 1.00 35.38 228 LEU A O 1
ATOM 1776 N N . ASP A 1 229 ? -2.245 -28.210 11.267 1.00 35.81 229 ASP A N 1
ATOM 1777 C CA . ASP A 1 229 ? -1.594 -29.453 11.692 1.00 35.81 229 ASP A CA 1
ATOM 1778 C C . ASP A 1 229 ? -1.420 -30.477 10.553 1.00 35.81 229 ASP A C 1
ATOM 1780 O O . ASP A 1 229 ? -0.534 -31.326 10.608 1.00 35.81 229 ASP A O 1
ATOM 1784 N N . LYS A 1 230 ? -2.249 -30.420 9.497 1.00 34.16 230 LYS A N 1
ATOM 1785 C CA . LYS A 1 230 ? -2.139 -31.338 8.345 1.00 34.16 230 LYS A CA 1
ATOM 1786 C C . LYS A 1 230 ? -1.130 -30.886 7.292 1.00 34.16 230 LYS A C 1
ATOM 1788 O O . LYS A 1 230 ? -0.727 -31.706 6.469 1.00 34.16 230 LYS A O 1
ATOM 1793 N N . TYR A 1 231 ? -0.728 -29.615 7.306 1.00 36.38 231 TYR A N 1
ATOM 1794 C CA . TYR A 1 231 ? 0.188 -29.048 6.310 1.00 36.38 231 TYR A CA 1
ATOM 1795 C C . TYR A 1 231 ? 1.584 -28.754 6.867 1.00 36.38 231 TYR A C 1
ATOM 1797 O O . TYR A 1 231 ? 2.521 -28.600 6.085 1.00 36.38 231 TYR A O 1
ATOM 1805 N N . PHE A 1 232 ? 1.751 -28.764 8.192 1.00 36.06 232 PHE A N 1
ATOM 1806 C CA . PHE A 1 232 ? 3.047 -28.638 8.850 1.00 36.06 232 PHE A CA 1
ATOM 1807 C C . PHE A 1 232 ? 3.259 -29.787 9.837 1.00 36.06 232 PHE A C 1
ATOM 1809 O O . PHE A 1 232 ? 2.810 -29.747 10.978 1.00 36.06 232 PHE A O 1
ATOM 1816 N N . ASN A 1 233 ? 3.979 -30.822 9.396 1.00 31.98 233 ASN A N 1
ATOM 1817 C CA . ASN A 1 233 ? 4.530 -31.823 10.303 1.00 31.98 233 ASN A CA 1
ATOM 1818 C C . ASN A 1 233 ? 5.774 -31.226 10.987 1.00 31.98 233 ASN A C 1
ATOM 1820 O O . ASN A 1 233 ? 6.882 -31.288 10.447 1.00 31.98 233 ASN A O 1
ATOM 1824 N N . PHE A 1 234 ? 5.571 -30.589 12.142 1.00 37.88 234 PHE A N 1
ATOM 1825 C CA . PHE A 1 234 ? 6.637 -29.962 12.930 1.00 37.88 234 PHE A CA 1
ATOM 1826 C C . PHE A 1 234 ? 7.620 -30.975 13.546 1.00 37.88 234 PHE A C 1
ATOM 1828 O O . PHE A 1 234 ? 8.710 -30.575 13.952 1.00 37.88 234 PHE A O 1
ATOM 1835 N N . ASP A 1 235 ? 7.309 -32.276 13.535 1.00 35.59 235 ASP A N 1
ATOM 1836 C CA . ASP A 1 235 ? 8.146 -33.313 14.158 1.00 35.59 235 ASP A CA 1
ATOM 1837 C C . ASP A 1 235 ? 9.425 -33.645 13.363 1.00 35.59 235 ASP A C 1
ATOM 1839 O O . ASP A 1 235 ? 10.272 -34.397 13.841 1.00 35.59 235 ASP A O 1
ATOM 1843 N N . ASN A 1 236 ? 9.615 -33.063 12.170 1.00 33.62 236 ASN A N 1
ATOM 1844 C CA . ASN A 1 236 ? 10.791 -33.311 11.323 1.00 33.62 236 ASN A CA 1
ATOM 1845 C C . ASN A 1 236 ? 11.787 -32.145 11.214 1.00 33.62 236 ASN A C 1
ATOM 1847 O O . ASN A 1 236 ? 12.794 -32.283 10.517 1.00 33.62 236 ASN A O 1
ATOM 1851 N N . TYR A 1 237 ? 11.586 -31.022 11.914 1.00 32.84 237 TYR A N 1
ATOM 1852 C CA . TYR A 1 237 ? 12.626 -29.987 12.004 1.00 32.84 237 TYR A CA 1
ATOM 1853 C C . TYR A 1 237 ? 13.612 -30.318 13.128 1.00 32.84 237 TYR A C 1
ATOM 1855 O O . TYR A 1 237 ? 13.635 -29.709 14.196 1.00 32.84 237 TYR A O 1
ATOM 1863 N N . VAL A 1 238 ? 14.470 -31.303 12.855 1.00 32.59 238 VAL A N 1
ATOM 1864 C CA . VAL A 1 238 ? 15.733 -31.458 13.577 1.00 32.59 238 VAL A CA 1
ATOM 1865 C C . VAL A 1 238 ? 16.498 -30.144 13.434 1.00 32.59 238 VAL A C 1
ATOM 1867 O O . VAL A 1 238 ? 16.700 -29.640 12.328 1.00 32.59 238 VAL A O 1
ATOM 1870 N N . SER A 1 239 ? 16.894 -29.580 14.572 1.00 37.06 239 SER A N 1
ATOM 1871 C CA . SER A 1 239 ? 17.689 -28.365 14.685 1.00 37.06 239 SER A CA 1
ATOM 1872 C C . SER A 1 239 ? 19.032 -28.523 13.967 1.00 37.06 239 SER A C 1
ATOM 1874 O O . SER A 1 239 ? 20.040 -28.881 14.575 1.00 37.06 239 SER A O 1
ATOM 1876 N N . ASN A 1 240 ? 19.076 -28.225 12.674 1.00 29.67 240 ASN A N 1
ATOM 1877 C CA . ASN A 1 240 ? 20.336 -27.924 12.018 1.00 29.67 240 ASN A CA 1
ATOM 1878 C C . ASN A 1 240 ? 20.675 -26.477 12.362 1.00 29.67 240 ASN A C 1
ATOM 1880 O O . ASN A 1 240 ? 20.234 -25.535 11.707 1.00 29.67 240 ASN A O 1
ATOM 1884 N N . THR A 1 241 ? 21.435 -26.307 13.443 1.00 31.23 241 THR A N 1
ATOM 1885 C CA . THR A 1 241 ? 22.187 -25.083 13.716 1.00 31.23 241 THR A CA 1
ATOM 1886 C C . THR A 1 241 ? 23.022 -24.750 12.487 1.00 31.23 241 THR A C 1
ATOM 1888 O O . THR A 1 241 ? 24.041 -25.388 12.227 1.00 31.23 241 THR A O 1
ATOM 1891 N N . TYR A 1 242 ? 22.567 -23.768 11.715 1.00 30.84 242 TYR A N 1
ATOM 1892 C CA . TYR A 1 242 ? 23.330 -23.192 10.621 1.00 30.84 242 TYR A CA 1
ATOM 1893 C C . TYR A 1 242 ? 24.274 -22.150 11.222 1.00 30.84 242 TYR A C 1
ATOM 1895 O O . TYR A 1 242 ? 23.859 -21.061 11.618 1.00 30.84 242 TYR A O 1
ATOM 1903 N N . THR A 1 243 ? 25.549 -22.498 11.355 1.00 32.09 243 THR A N 1
ATOM 1904 C CA . THR A 1 243 ? 26.606 -21.537 11.668 1.00 32.09 243 THR A CA 1
ATOM 1905 C C . THR A 1 243 ? 26.913 -20.742 10.403 1.00 32.09 243 THR A C 1
ATOM 1907 O O . THR A 1 243 ? 27.282 -21.315 9.379 1.00 32.09 243 THR A O 1
ATOM 1910 N N . TYR A 1 244 ? 26.754 -19.418 10.463 1.00 34.12 244 TYR A N 1
ATOM 1911 C CA . TYR A 1 244 ? 27.190 -18.527 9.389 1.00 34.12 244 TYR A CA 1
ATOM 1912 C C . TYR A 1 244 ? 28.692 -18.729 9.121 1.00 34.12 244 TYR A C 1
ATOM 1914 O O . TYR A 1 244 ? 29.471 -18.788 10.079 1.00 34.12 244 TYR A O 1
ATOM 1922 N N . PRO A 1 245 ? 29.138 -18.812 7.854 1.00 32.22 245 PRO A N 1
ATOM 1923 C CA . PRO A 1 245 ? 30.555 -18.713 7.558 1.00 32.22 245 PRO A CA 1
ATOM 1924 C C . PRO A 1 245 ? 31.049 -17.323 7.974 1.00 32.22 245 PRO A C 1
ATOM 1926 O O . PRO A 1 245 ? 30.510 -16.305 7.543 1.00 32.22 245 PRO A O 1
ATOM 1929 N N . ASN A 1 246 ? 32.077 -17.302 8.824 1.00 42.03 246 ASN A N 1
ATOM 1930 C CA . ASN A 1 246 ? 32.867 -16.116 9.141 1.00 42.03 246 ASN A CA 1
ATOM 1931 C C . ASN A 1 246 ? 33.413 -15.515 7.837 1.00 42.03 246 ASN A C 1
ATOM 1933 O O . ASN A 1 246 ? 34.443 -15.960 7.330 1.00 42.03 246 ASN A O 1
ATOM 1937 N N . THR A 1 247 ? 32.759 -14.491 7.298 1.00 37.28 247 THR A N 1
ATOM 1938 C CA . THR A 1 247 ? 33.405 -13.574 6.358 1.00 37.28 247 THR A CA 1
ATOM 1939 C C . THR A 1 247 ? 34.129 -12.532 7.194 1.00 37.28 247 THR A C 1
ATOM 1941 O O . THR A 1 247 ? 33.525 -11.590 7.702 1.00 37.28 247 THR A O 1
ATOM 1944 N N . GLY A 1 248 ? 35.411 -12.801 7.435 1.00 42.03 248 GLY A N 1
ATOM 1945 C CA . GLY A 1 248 ? 36.306 -11.899 8.137 1.00 42.03 248 GLY A CA 1
ATOM 1946 C C . GLY A 1 248 ? 36.637 -10.630 7.347 1.00 42.03 248 GLY A C 1
ATOM 1947 O O . GLY A 1 248 ? 36.626 -10.649 6.119 1.00 42.03 248 GLY A O 1
ATOM 1948 N N . GLN A 1 249 ? 37.025 -9.625 8.143 1.00 36.19 249 GLN A N 1
ATOM 1949 C CA . GLN A 1 249 ? 37.657 -8.330 7.840 1.00 36.19 249 GLN A CA 1
ATOM 1950 C C . GLN A 1 249 ? 36.796 -7.259 7.169 1.00 36.19 249 GLN A C 1
ATOM 1952 O O . GLN A 1 249 ? 36.427 -7.405 5.987 1.00 36.19 249 GLN A O 1
#

Secondary structure (DSSP, 8-state):
--GGGEE--S----HHHHHHHH-EEEEESHHHH-TTSHHHHHHHHHHHHHTS---EEEEE-TT--HHHHHHHGGG--PPTT-EEEEE-HHHHTSTTSS-HHHHHHHHHHHHHHHHHTT-EEEEEE---GGGTTTTTHHHHHHHHHHHHHTT--EEEHHHHHHHHHHH-TTHHHHHBSSSS-B-HHHHHHHHHHHHHHHHHHHHGGGT----THHHHHHHHHS-----GGGT--GGG------PPP----